Protein AF-A0A4R8T034-F1 (afdb_monomer_lite)

pLDDT: mean 70.4, std 20.96, range [35.62, 96.44]

Sequence (262 aa):
MGTTDTEFDDFSDIDVSDDDFTADLEGELDANLRAELVEDFSDGFDEDPVSDTDQRTERNEDRDRNDFWVETPKAPVACDDAARRWAPDVDEMTPEQILEFRTVELPELQRDCSSCHFRLRCAVNALDSRATTGVYAGVEMRPAVNPNARHRRPLLKMLAEYVANPKPEESVEYEALCARIDQMLARRTELQDGYAAALAAAMEEAAKAAIIRANKRERRRVRGPQRRGRKPSQPPEQTFERVAVHSDIFLSPIQLELALGA

Foldseek 3Di:
DDDDDDDDDDPPDDDDPPPDDDDDDPDDDPDPPPPPDDDDDDDDDDDDDDDPDDPPPPVCVVVVVVVPDPVPQPDDQPCVVPVCLFFDPCVPDDPVRVVCCVPPSLVVLLVSLVPGPCQLVQLLCCLLVVPAAGAGSSFGHHDDPALPDPRNLVSLLVNLLPVLDDDPPNDPVSVVSVVSNVVSCVVVVSNVVSNVVSNVVSNVVVVVVVVVVVVVVVVDVVVPDPPPPPDDDDDDDDDDDDDDDDDDDDDDPPVPVVVDDD

Organism: NCBI:txid404941

Radius of gyration: 30.91 Å; chains: 1; bounding box: 99×60×90 Å

Secondary structure (DSSP, 8-state):
-------------------SS--S---S--SSSSSS-------------------SSGGGHHHHTT-------SS--TTTS-HHHHS--GGGS-HHHHHHIIIIIHHHHHHHHHT-TTHHHHHHHHHHHT--SSEETTEE----S-TT-TTHHHHHHHHHHHHHS--SS--HHHHHHHHHHHHHHHH-GGGHHHHHHHHHHHHHHHHHHHHHHHHHHHHHHHT-----------------------------TTTTSSSS--

Structure (mmCIF, N/CA/C/O backbone):
data_AF-A0A4R8T034-F1
#
_entry.id   AF-A0A4R8T034-F1
#
loop_
_atom_site.group_PDB
_atom_site.id
_atom_site.type_symbol
_atom_site.label_atom_id
_atom_site.label_alt_id
_atom_site.label_comp_id
_atom_site.label_asym_id
_atom_site.label_entity_id
_atom_site.label_seq_id
_atom_site.pdbx_PDB_ins_code
_atom_site.Cartn_x
_atom_site.Cartn_y
_atom_site.Cartn_z
_atom_site.occupancy
_atom_site.B_iso_or_equiv
_atom_site.auth_seq_id
_atom_site.auth_comp_id
_atom_site.auth_asym_id
_atom_site.auth_atom_id
_atom_site.pdbx_PDB_model_num
ATOM 1 N N . MET A 1 1 ? 1.552 37.836 48.373 1.00 46.12 1 MET A N 1
ATOM 2 C CA . MET A 1 1 ? 0.955 36.661 47.708 1.00 46.12 1 MET A CA 1
ATOM 3 C C . MET A 1 1 ? 0.557 37.135 46.329 1.00 46.12 1 MET A C 1
ATOM 5 O O . MET A 1 1 ? -0.361 37.935 46.229 1.00 46.12 1 MET A O 1
ATOM 9 N N . GLY A 1 2 ? 1.405 36.836 45.346 1.00 43.53 2 GLY A N 1
ATOM 10 C CA . GLY A 1 2 ? 1.369 37.436 44.015 1.00 43.53 2 GLY A CA 1
ATOM 11 C C . GLY A 1 2 ? 0.371 36.732 43.108 1.00 43.53 2 GLY A C 1
ATOM 12 O O . GLY A 1 2 ? 0.356 35.507 43.037 1.00 43.53 2 GLY A O 1
ATOM 13 N N . THR A 1 3 ? -0.454 37.535 42.453 1.00 47.94 3 THR A N 1
ATOM 14 C CA . THR A 1 3 ? -1.294 37.186 41.313 1.00 47.94 3 THR A CA 1
ATOM 15 C C . THR A 1 3 ? -0.430 37.252 40.057 1.00 47.94 3 THR A C 1
ATOM 17 O O . THR A 1 3 ? 0.201 38.278 39.810 1.00 47.94 3 THR A O 1
ATOM 20 N N . THR A 1 4 ? -0.359 36.170 39.287 1.00 57.91 4 THR A N 1
ATOM 21 C CA . THR A 1 4 ? 0.230 36.187 37.944 1.00 57.91 4 THR A CA 1
ATOM 22 C C . THR A 1 4 ? -0.891 36.070 36.929 1.00 57.91 4 THR A C 1
ATOM 24 O O . THR A 1 4 ? -1.417 34.982 36.694 1.00 57.91 4 THR A O 1
ATOM 27 N N . ASP A 1 5 ? -1.241 37.226 36.375 1.00 47.06 5 ASP A N 1
ATOM 28 C CA . ASP A 1 5 ? -1.899 37.378 35.088 1.00 47.06 5 ASP A CA 1
ATOM 29 C C . ASP A 1 5 ? -1.047 36.695 34.013 1.00 47.06 5 ASP A C 1
ATOM 31 O O . ASP A 1 5 ? 0.169 36.876 33.960 1.00 47.06 5 ASP A O 1
ATOM 35 N N . THR A 1 6 ? -1.672 35.862 33.186 1.00 54.09 6 THR A N 1
ATOM 36 C CA . THR A 1 6 ? -1.057 35.366 31.951 1.00 54.09 6 THR A CA 1
ATOM 37 C C . THR A 1 6 ? -1.991 35.766 30.825 1.00 54.09 6 THR A C 1
ATOM 39 O O . THR A 1 6 ? -3.043 35.159 30.626 1.00 54.09 6 THR A O 1
ATOM 42 N N . GLU A 1 7 ? -1.635 36.871 30.181 1.00 51.03 7 GLU A N 1
ATOM 43 C CA . GLU A 1 7 ? -2.249 37.369 28.959 1.00 51.03 7 GLU A CA 1
ATOM 44 C C . GLU A 1 7 ? -2.040 36.323 27.855 1.00 51.03 7 GLU A C 1
ATOM 46 O O . GLU A 1 7 ? -0.937 35.813 27.651 1.00 51.03 7 GLU A O 1
ATOM 51 N N . PHE A 1 8 ? -3.140 35.932 27.217 1.00 43.69 8 PHE A N 1
ATOM 52 C CA . PHE A 1 8 ? -3.172 34.984 26.113 1.00 43.69 8 PHE A CA 1
ATOM 53 C C . PHE A 1 8 ? -3.188 35.822 24.836 1.00 43.69 8 PHE A C 1
ATOM 55 O O . PHE A 1 8 ? -4.218 36.408 24.505 1.00 43.69 8 PHE A O 1
ATOM 62 N N . ASP A 1 9 ? -2.029 35.946 24.189 1.00 54.16 9 ASP A N 1
ATOM 63 C CA . ASP A 1 9 ? -1.901 36.680 22.934 1.00 54.16 9 ASP A CA 1
ATOM 64 C C . ASP A 1 9 ? -2.636 35.966 21.794 1.00 54.16 9 ASP A C 1
ATOM 66 O O . ASP A 1 9 ? -2.556 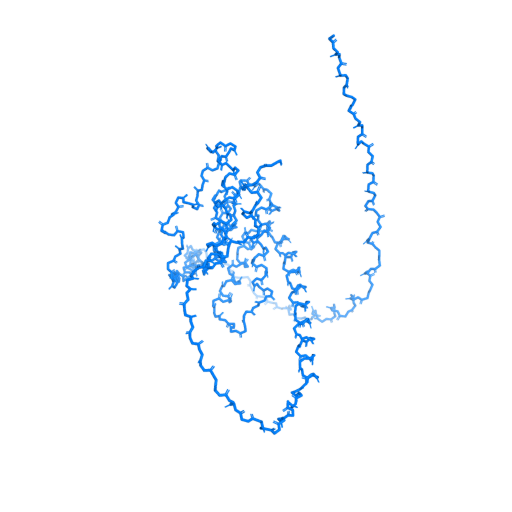34.750 21.593 1.00 54.16 9 ASP A O 1
ATOM 70 N N . ASP A 1 10 ? -3.366 36.806 21.077 1.00 47.47 10 ASP A N 1
ATOM 71 C CA . ASP A 1 10 ? -4.251 36.572 19.954 1.00 47.47 10 ASP A CA 1
ATOM 72 C C . ASP A 1 10 ? -3.451 36.127 18.714 1.00 47.47 10 ASP A C 1
ATOM 74 O O . ASP A 1 10 ? -2.567 36.840 18.241 1.00 47.47 10 ASP A O 1
ATOM 78 N N . PHE A 1 11 ? -3.739 34.935 18.187 1.00 46.47 11 PHE A N 1
ATOM 79 C CA . PHE A 1 11 ? -3.172 34.414 16.929 1.00 46.47 11 PHE A CA 1
ATOM 80 C C . PHE A 1 11 ? -4.250 34.297 15.835 1.00 46.47 11 PHE A C 1
ATOM 82 O O . PHE A 1 11 ? -4.220 33.387 15.004 1.00 46.47 11 PHE A O 1
ATOM 89 N N . SER A 1 12 ? -5.218 35.214 15.814 1.00 53.91 12 SER A N 1
ATOM 90 C CA . SER A 1 12 ? -5.993 35.496 14.605 1.00 53.91 12 SER A CA 1
ATOM 91 C C . SER A 1 12 ? -5.219 36.493 13.747 1.00 53.91 12 SER A C 1
ATOM 93 O O . SER A 1 12 ? -5.183 37.666 14.095 1.00 53.91 12 SER A O 1
ATOM 95 N N . ASP A 1 13 ? -4.535 35.999 12.711 1.00 52.75 13 ASP A N 1
ATOM 96 C CA . ASP A 1 13 ? -4.308 36.672 11.415 1.00 52.75 13 ASP A CA 1
ATOM 97 C C . ASP A 1 13 ? -3.163 35.978 10.658 1.00 52.75 13 ASP A C 1
ATOM 99 O O . ASP A 1 13 ? -2.019 36.431 10.618 1.00 52.75 13 ASP A O 1
ATOM 103 N N . ILE A 1 14 ? -3.476 34.841 10.034 1.00 46.22 14 ILE A N 1
ATOM 104 C CA . ILE A 1 14 ? -2.721 34.341 8.881 1.00 46.22 14 ILE A CA 1
ATOM 105 C C . ILE A 1 14 ? -3.739 34.144 7.760 1.00 46.22 14 ILE A C 1
ATOM 107 O O . ILE A 1 14 ? -4.370 33.098 7.625 1.00 46.22 14 ILE A O 1
ATOM 111 N N . ASP A 1 15 ? -3.924 35.222 7.007 1.00 48.28 15 ASP A N 1
ATOM 112 C CA . ASP A 1 15 ? -4.665 35.271 5.754 1.00 48.28 15 ASP A CA 1
ATOM 113 C C . ASP A 1 15 ? -3.720 34.752 4.654 1.00 48.28 15 ASP A C 1
ATOM 115 O O . ASP A 1 15 ? -2.823 35.462 4.192 1.00 48.28 15 ASP A O 1
ATOM 119 N N . VAL A 1 16 ? -3.835 33.466 4.306 1.00 50.06 16 VAL A N 1
ATOM 120 C CA . VAL A 1 16 ? -3.178 32.897 3.118 1.00 50.06 16 VAL A CA 1
ATOM 121 C C . VAL A 1 16 ? -4.231 32.864 2.026 1.00 50.06 16 VAL A C 1
ATOM 123 O O . VAL A 1 16 ? -5.056 31.958 1.955 1.00 50.06 16 VAL A O 1
ATOM 126 N N . SER A 1 17 ? -4.216 33.905 1.206 1.00 44.47 17 SER A N 1
ATOM 127 C CA . SER A 1 17 ? -4.947 33.979 -0.050 1.00 44.47 17 SER A CA 1
ATOM 128 C C . SER A 1 17 ? -4.428 32.896 -1.008 1.00 44.47 17 SER A C 1
ATOM 130 O O . SER A 1 17 ? -3.305 32.997 -1.502 1.00 44.47 17 SER A O 1
ATOM 132 N N . ASP A 1 18 ? -5.242 31.870 -1.257 1.00 46.69 18 ASP A N 1
ATOM 133 C CA . ASP A 1 18 ? -5.010 30.763 -2.202 1.00 46.69 18 ASP A CA 1
ATOM 134 C C . ASP A 1 18 ? -5.474 31.106 -3.642 1.00 46.69 18 ASP A C 1
ATOM 136 O O . ASP A 1 18 ? -6.026 30.271 -4.355 1.00 46.69 18 ASP A O 1
ATOM 140 N N . ASP A 1 19 ? -5.236 32.336 -4.100 1.00 49.72 19 ASP A N 1
ATOM 141 C CA . ASP A 1 19 ? -5.565 32.786 -5.459 1.00 49.72 19 ASP A CA 1
ATOM 142 C C . ASP A 1 19 ? -4.288 33.287 -6.151 1.00 49.72 19 ASP A C 1
ATOM 144 O O . ASP A 1 19 ? -3.948 34.451 -5.985 1.00 49.72 19 ASP A O 1
ATOM 148 N N . ASP A 1 20 ? -3.545 32.404 -6.845 1.00 49.41 20 ASP A N 1
ATOM 149 C CA . ASP A 1 20 ? -2.670 32.734 -8.007 1.00 49.41 20 ASP A CA 1
ATOM 150 C C . ASP A 1 20 ? -1.749 31.566 -8.458 1.00 49.41 20 ASP A C 1
ATOM 152 O O . ASP A 1 20 ? -0.534 31.719 -8.599 1.00 49.41 20 ASP A O 1
ATOM 156 N N . PHE A 1 21 ? -2.275 30.361 -8.731 1.00 44.09 21 PHE A N 1
ATOM 157 C CA . PHE A 1 21 ? -1.451 29.340 -9.423 1.00 44.09 21 PHE A CA 1
ATOM 158 C C . PHE A 1 21 ? -2.176 28.445 -10.438 1.00 44.09 21 PHE A C 1
ATOM 160 O O . PHE A 1 21 ? -1.739 27.330 -10.711 1.00 44.09 21 PHE A O 1
ATOM 167 N N . THR A 1 22 ? -3.266 28.920 -11.044 1.00 48.75 22 THR A N 1
ATOM 168 C CA . THR A 1 22 ? -3.894 28.223 -12.184 1.00 48.75 22 THR A CA 1
ATOM 169 C C . THR A 1 22 ? -4.282 29.198 -13.291 1.00 48.75 22 THR A C 1
ATOM 171 O O . THR A 1 22 ? -5.449 29.454 -13.558 1.00 48.75 22 THR A O 1
ATOM 174 N N . ALA A 1 23 ? -3.278 29.747 -13.965 1.00 49.91 23 ALA A N 1
ATOM 175 C CA . ALA A 1 23 ? -3.464 30.331 -15.284 1.00 49.91 23 ALA A CA 1
ATOM 176 C C . ALA A 1 23 ? -2.285 29.920 -16.173 1.00 49.91 23 ALA A C 1
ATOM 178 O O . ALA A 1 23 ? -1.139 29.936 -15.732 1.00 49.91 23 ALA A O 1
ATOM 179 N N . ASP A 1 24 ? -2.612 29.550 -17.410 1.00 46.22 24 ASP A N 1
ATOM 180 C CA . ASP A 1 24 ? -1.717 29.318 -18.552 1.00 46.22 24 ASP A CA 1
ATOM 181 C C . ASP A 1 24 ? -1.080 27.931 -18.728 1.00 46.22 24 ASP A C 1
ATOM 183 O O . ASP A 1 24 ? 0.135 27.802 -18.876 1.00 46.22 24 ASP A O 1
ATOM 187 N N . LEU A 1 25 ? -1.910 26.887 -18.858 1.00 47.28 25 LEU A N 1
ATOM 188 C CA . LEU A 1 25 ? -1.513 25.667 -19.588 1.00 47.28 25 LEU A CA 1
ATOM 189 C C . LEU A 1 25 ? -2.684 24.918 -20.257 1.00 47.28 25 LEU A C 1
ATOM 191 O O . LEU A 1 25 ? -2.630 23.706 -20.445 1.00 47.28 25 LEU A O 1
ATOM 195 N N . GLU A 1 26 ? -3.730 25.642 -20.668 1.00 47.75 26 GLU A N 1
ATOM 196 C CA . GLU A 1 26 ? -4.788 25.117 -21.542 1.00 47.75 26 GLU A CA 1
ATOM 197 C C . GLU A 1 26 ? -4.708 25.790 -22.914 1.00 47.75 26 GLU A C 1
ATOM 199 O O . GLU A 1 26 ? -5.334 26.810 -23.191 1.00 47.75 26 GLU A O 1
ATOM 204 N N . GLY A 1 27 ? -3.892 25.215 -23.789 1.00 47.44 27 GLY A N 1
ATOM 205 C CA . GLY A 1 27 ? -3.818 25.612 -25.185 1.00 47.44 27 GLY A CA 1
ATOM 206 C C . GLY A 1 27 ? -2.929 24.649 -25.954 1.00 47.44 27 GLY A C 1
ATOM 207 O O . GLY A 1 27 ? -1.762 24.507 -25.622 1.00 47.44 27 GLY A O 1
ATOM 208 N N . GLU A 1 28 ? -3.493 24.031 -26.995 1.00 46.38 28 GLU A N 1
ATOM 209 C CA . GLU A 1 28 ? -2.796 23.287 -28.062 1.00 46.38 28 GLU A CA 1
ATOM 210 C C . GLU A 1 28 ? -2.592 21.768 -27.908 1.00 46.38 28 GLU A C 1
ATOM 212 O O . GLU A 1 28 ? -1.515 21.260 -28.208 1.00 46.38 28 GLU A O 1
ATOM 217 N N . LEU A 1 29 ? -3.634 20.990 -27.576 1.00 45.50 29 LEU A N 1
ATOM 218 C CA . LEU A 1 29 ? -3.588 19.535 -27.840 1.00 45.50 29 LEU A CA 1
ATOM 219 C C . LEU A 1 29 ? -4.933 18.865 -28.177 1.00 45.50 29 LEU A C 1
ATOM 221 O O . LEU A 1 29 ? -5.080 17.665 -27.970 1.00 45.50 29 LEU A O 1
ATOM 225 N N . ASP A 1 30 ? -5.896 19.600 -28.752 1.00 50.97 30 ASP A N 1
ATOM 226 C CA . ASP A 1 30 ? -7.268 19.085 -28.941 1.00 50.97 30 ASP A CA 1
ATOM 227 C C . ASP A 1 30 ? -7.855 19.251 -30.361 1.00 50.97 30 ASP A C 1
ATOM 229 O O . ASP A 1 30 ? -9.002 19.652 -30.541 1.00 50.97 30 ASP A O 1
ATOM 233 N N . ALA A 1 31 ? -7.075 18.950 -31.410 1.00 47.38 31 ALA A N 1
ATOM 234 C CA . ALA A 1 31 ? -7.570 19.044 -32.797 1.00 47.38 31 ALA A CA 1
ATOM 235 C C . ALA A 1 31 ? -7.336 17.813 -33.695 1.00 47.38 31 ALA A C 1
ATOM 237 O O . ALA A 1 31 ? -7.938 17.740 -34.761 1.00 47.38 31 ALA A O 1
ATOM 238 N N . ASN A 1 32 ? -6.533 16.819 -33.289 1.00 47.66 32 ASN A N 1
ATOM 239 C CA . ASN A 1 32 ? -6.113 15.736 -34.200 1.00 47.66 32 ASN A CA 1
ATOM 240 C C . ASN A 1 32 ? -6.636 14.324 -33.872 1.00 47.66 32 ASN A C 1
ATOM 242 O O . ASN A 1 32 ? -6.285 13.388 -34.580 1.00 47.66 32 ASN A O 1
ATOM 246 N N . LEU A 1 33 ? -7.486 14.137 -32.855 1.00 45.50 33 LEU A N 1
ATOM 247 C CA . LEU A 1 33 ? -7.940 12.796 -32.425 1.00 45.50 33 LEU A CA 1
ATOM 248 C C . LEU A 1 33 ? -9.435 12.508 -32.645 1.00 45.50 33 LEU A C 1
ATOM 250 O O . LEU A 1 33 ? -9.933 11.479 -32.199 1.00 45.50 33 LEU A O 1
ATOM 254 N N . ARG A 1 34 ? -10.162 13.383 -33.352 1.00 45.50 34 ARG A N 1
ATOM 255 C CA . ARG A 1 34 ? -11.628 13.288 -33.502 1.00 45.50 34 ARG A CA 1
ATOM 256 C C . ARG A 1 34 ? -12.131 12.997 -34.922 1.00 45.50 34 ARG A C 1
ATOM 258 O O . ARG A 1 34 ? -13.321 13.156 -35.168 1.00 45.50 34 ARG A O 1
ATOM 265 N N . ALA A 1 35 ? -11.254 12.587 -35.842 1.00 45.72 35 ALA A N 1
ATOM 266 C CA . ALA A 1 35 ? -11.579 12.483 -37.271 1.00 45.72 35 ALA A CA 1
ATOM 267 C C . ALA A 1 35 ? -11.592 11.061 -37.872 1.00 45.72 35 ALA A C 1
ATOM 269 O O . ALA A 1 35 ? -11.868 10.934 -39.058 1.00 45.72 35 ALA A O 1
ATOM 270 N N . GLU A 1 36 ? -11.366 9.989 -37.109 1.00 48.22 36 GLU A N 1
ATOM 271 C CA . GLU A 1 36 ? -11.409 8.621 -37.657 1.00 48.22 36 GLU A CA 1
ATOM 272 C C . GLU A 1 36 ? -12.159 7.670 -36.722 1.00 48.22 36 GLU A C 1
ATOM 274 O O . GLU A 1 36 ? -11.525 6.996 -35.921 1.00 48.22 36 GLU A O 1
ATOM 279 N N . LEU A 1 37 ? -13.500 7.651 -36.776 1.00 45.75 37 LEU A N 1
ATOM 280 C CA . LEU A 1 37 ? -14.347 6.504 -36.372 1.00 45.75 37 LEU A CA 1
ATOM 281 C C . LEU A 1 37 ? -15.842 6.826 -36.529 1.00 45.75 37 LEU A C 1
ATOM 283 O O . LEU A 1 37 ? -16.614 6.762 -35.578 1.00 45.75 37 LEU A O 1
ATOM 287 N N . VAL A 1 38 ? -16.269 7.187 -37.737 1.00 49.75 38 VAL A N 1
ATOM 288 C CA . VAL A 1 38 ? -17.686 7.116 -38.115 1.00 49.75 38 VAL A CA 1
ATOM 289 C C . VAL A 1 38 ? -17.737 6.799 -39.599 1.00 49.75 38 VAL A C 1
ATOM 291 O O . VAL A 1 38 ? -17.691 7.746 -40.360 1.00 49.75 38 VAL A O 1
ATOM 294 N N . GLU A 1 39 ? -17.802 5.522 -39.992 1.00 45.22 39 GLU A N 1
ATOM 295 C CA . GLU A 1 39 ? -18.578 5.059 -41.159 1.00 45.22 39 GLU A CA 1
ATOM 296 C C . GLU A 1 39 ? -18.945 3.570 -40.982 1.00 45.22 39 GLU A C 1
ATOM 298 O O . GLU A 1 39 ? -18.101 2.739 -40.653 1.00 45.22 39 GLU A O 1
ATOM 303 N N . ASP A 1 40 ? -20.237 3.306 -41.190 1.00 40.94 40 ASP A N 1
ATOM 304 C CA . ASP A 1 40 ? -20.886 2.075 -41.647 1.00 40.94 40 ASP A CA 1
ATOM 305 C C . ASP A 1 40 ? -20.749 0.770 -40.852 1.00 40.94 40 ASP A C 1
ATOM 307 O O . ASP A 1 40 ? -19.779 0.037 -40.977 1.00 40.94 40 ASP A O 1
ATOM 311 N N . PHE A 1 41 ? -21.834 0.399 -40.156 1.00 39.75 41 PHE A N 1
ATOM 312 C CA . PHE A 1 41 ? -22.536 -0.870 -40.412 1.00 39.75 41 PHE A CA 1
ATOM 313 C C . PHE A 1 41 ? -23.931 -0.825 -39.764 1.00 39.75 41 PHE A C 1
ATOM 315 O O . PHE A 1 41 ? -24.131 -1.195 -38.608 1.00 39.75 41 PHE A O 1
ATOM 322 N N . SER A 1 42 ? -24.910 -0.337 -40.521 1.00 45.56 42 SER A N 1
ATOM 323 C CA . SER A 1 42 ? -26.332 -0.508 -40.229 1.00 45.56 42 SER A CA 1
ATOM 324 C C . SER A 1 42 ? -26.960 -1.276 -41.383 1.00 45.56 42 SER A C 1
ATOM 326 O O . SER A 1 42 ? -27.141 -0.699 -42.450 1.00 45.56 42 SER A O 1
ATOM 328 N N . ASP A 1 43 ? -27.289 -2.550 -41.169 1.00 38.59 43 ASP A N 1
ATOM 329 C CA . ASP A 1 43 ? -28.332 -3.223 -41.943 1.00 38.59 43 ASP A CA 1
ATOM 330 C C . ASP A 1 43 ? -28.837 -4.486 -41.222 1.00 38.59 43 ASP A C 1
ATOM 332 O O . ASP A 1 43 ? -28.091 -5.439 -41.019 1.00 38.59 43 ASP A O 1
ATOM 336 N N . GLY A 1 44 ? -30.121 -4.444 -40.849 1.00 39.09 44 GLY A N 1
ATOM 337 C CA . GLY A 1 44 ? -31.087 -5.525 -41.076 1.00 39.09 44 GLY A CA 1
ATOM 338 C C . GLY A 1 44 ? -31.157 -6.742 -40.138 1.00 39.09 44 GLY A C 1
ATOM 339 O O . GLY A 1 44 ? -30.278 -7.590 -40.179 1.00 39.09 44 GLY A O 1
ATOM 340 N N . PHE A 1 45 ? -32.349 -6.892 -39.525 1.00 36.97 45 PHE A N 1
ATOM 341 C CA . PHE A 1 45 ? -33.097 -8.158 -39.298 1.00 36.97 45 PHE A CA 1
ATOM 342 C C . PHE A 1 45 ? -32.526 -9.138 -38.239 1.00 36.97 45 PHE A C 1
ATOM 344 O O . PHE A 1 45 ? -31.326 -9.341 -38.157 1.00 36.97 45 PHE A O 1
ATOM 351 N N . ASP A 1 46 ? -33.271 -9.801 -37.349 1.00 40.31 46 ASP A N 1
ATOM 352 C CA . ASP A 1 46 ? -34.698 -10.107 -37.181 1.00 40.31 46 ASP A CA 1
ATOM 353 C C . ASP A 1 46 ? -35.001 -10.253 -35.675 1.00 40.31 46 ASP A C 1
ATOM 355 O O . ASP A 1 46 ? -34.160 -10.718 -34.901 1.00 40.31 46 ASP A O 1
ATOM 359 N N . GLU A 1 47 ? -36.217 -9.894 -35.263 1.00 51.19 47 GLU A N 1
ATOM 360 C CA . GLU A 1 47 ? -36.776 -10.256 -33.958 1.00 51.19 47 GLU A CA 1
ATOM 361 C C . GLU A 1 47 ? -37.287 -11.706 -34.000 1.00 51.19 47 GLU A C 1
ATOM 363 O O . GLU A 1 47 ? -38.296 -11.982 -34.647 1.00 51.19 47 GLU A O 1
ATOM 368 N N . ASP A 1 48 ? -36.644 -12.610 -33.255 1.00 44.91 48 ASP A N 1
ATOM 369 C CA . ASP A 1 48 ? -37.217 -13.913 -32.896 1.00 44.91 48 ASP A CA 1
ATOM 370 C C . ASP A 1 48 ? -37.645 -13.930 -31.414 1.00 44.91 48 ASP A C 1
ATOM 372 O O . ASP A 1 48 ? -36.969 -13.351 -30.554 1.00 44.91 48 ASP A O 1
ATOM 376 N N . PRO A 1 49 ? -38.785 -14.569 -31.081 1.00 53.41 49 PRO A N 1
ATOM 377 C CA . PRO A 1 49 ? -39.424 -14.433 -29.784 1.00 53.41 49 PRO A CA 1
ATOM 378 C C . PRO A 1 49 ? -38.783 -15.292 -28.687 1.00 53.41 49 PRO A C 1
ATOM 380 O O . PRO A 1 49 ? -38.267 -16.387 -28.896 1.00 53.41 49 PRO A O 1
ATOM 383 N N . VAL A 1 50 ? -38.922 -14.756 -27.479 1.00 51.31 50 VAL A N 1
ATOM 384 C CA . VAL A 1 50 ? -38.557 -15.275 -26.159 1.00 51.31 50 VAL A CA 1
ATOM 385 C C . VAL A 1 50 ? -38.774 -16.788 -25.999 1.00 51.31 50 VAL A C 1
ATOM 387 O O . VAL A 1 50 ? -39.894 -17.287 -26.105 1.00 51.31 50 VAL A O 1
ATOM 390 N N . SER A 1 51 ? -37.702 -17.489 -25.628 1.00 41.97 51 SER A N 1
ATOM 391 C CA . SER A 1 51 ? -37.733 -18.835 -25.053 1.00 41.97 51 SER A CA 1
ATOM 392 C C . SER A 1 51 ? -37.165 -18.762 -23.635 1.00 41.97 51 SER A C 1
ATOM 394 O O . SER A 1 51 ? -35.958 -18.870 -23.424 1.00 41.97 51 SER A O 1
ATOM 396 N N . ASP A 1 52 ? -38.057 -18.554 -22.665 1.00 50.50 52 ASP A N 1
ATOM 397 C CA . ASP A 1 52 ? -37.812 -18.756 -21.237 1.00 50.50 52 ASP A CA 1
ATOM 398 C C . ASP A 1 52 ? -37.493 -20.235 -20.983 1.00 50.50 52 ASP A C 1
ATOM 400 O O . ASP A 1 52 ? -38.392 -21.067 -20.850 1.00 50.50 52 ASP A O 1
ATOM 404 N N . THR A 1 53 ? -36.213 -20.597 -20.944 1.00 47.84 53 THR A N 1
ATOM 405 C CA . THR A 1 53 ? -35.727 -21.779 -20.215 1.00 47.84 53 THR A CA 1
ATOM 406 C C . THR A 1 53 ? -34.209 -21.693 -20.027 1.00 47.84 53 THR A C 1
ATOM 408 O O . THR A 1 53 ? -33.460 -21.480 -20.972 1.00 47.84 53 THR A O 1
ATOM 411 N N . ASP A 1 54 ? -33.776 -21.863 -18.776 1.00 46.47 54 ASP A N 1
ATOM 412 C CA . ASP A 1 54 ? -32.421 -22.273 -18.376 1.00 46.47 54 ASP A CA 1
ATOM 413 C C . ASP A 1 54 ? -31.232 -21.290 -18.462 1.00 46.47 54 ASP A C 1
ATOM 415 O O . ASP A 1 54 ? -30.114 -21.695 -18.750 1.00 46.47 54 ASP A O 1
ATOM 419 N N . GLN A 1 55 ? -31.390 -20.026 -18.038 1.00 43.84 55 GLN A N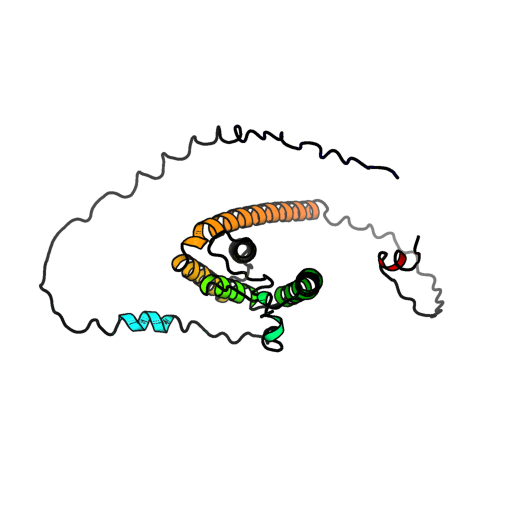 1
ATOM 420 C CA . GLN A 1 55 ? -30.237 -19.135 -17.743 1.00 43.84 55 GLN A CA 1
ATOM 421 C C . GLN A 1 55 ? -29.886 -19.008 -16.244 1.00 43.84 55 GLN A C 1
ATOM 423 O O . GLN A 1 55 ? -29.282 -18.027 -15.806 1.00 43.84 55 GLN A O 1
ATOM 428 N N . ARG A 1 56 ? -30.262 -19.985 -15.403 1.00 44.53 56 ARG A N 1
ATOM 429 C CA . ARG A 1 56 ? -29.996 -19.924 -13.947 1.00 44.53 56 ARG A CA 1
ATOM 430 C C . ARG A 1 56 ? -28.675 -20.576 -13.508 1.00 44.53 56 ARG A C 1
ATOM 432 O O . ARG A 1 56 ? -28.371 -20.554 -12.317 1.00 44.53 56 ARG A O 1
ATOM 439 N N . THR A 1 57 ? -27.869 -21.103 -14.425 1.00 46.88 57 THR A N 1
ATOM 440 C CA . THR A 1 57 ? -26.609 -21.797 -14.089 1.00 46.88 57 THR A CA 1
ATOM 441 C C . THR A 1 57 ? -25.330 -21.061 -14.488 1.00 46.88 57 THR A C 1
ATOM 443 O O . THR A 1 57 ? -24.314 -21.280 -13.840 1.00 46.88 57 THR A O 1
ATOM 446 N N . GLU A 1 58 ? -25.356 -20.112 -15.426 1.00 42.03 58 GLU A N 1
ATOM 447 C CA . GLU A 1 58 ? -24.115 -19.452 -15.891 1.00 42.03 58 GLU A CA 1
ATOM 448 C C . GLU A 1 58 ? -23.638 -18.311 -14.974 1.00 42.03 58 GLU A C 1
ATOM 450 O O . GLU A 1 58 ? -22.462 -17.966 -14.950 1.00 42.03 58 GLU A O 1
ATOM 455 N N . ARG A 1 59 ? -24.509 -17.767 -14.111 1.00 42.38 59 ARG A N 1
ATOM 456 C CA . ARG A 1 59 ? -24.131 -16.676 -13.187 1.00 42.38 59 ARG A CA 1
ATOM 457 C C . ARG A 1 59 ? -23.269 -17.118 -11.995 1.00 42.38 59 ARG A C 1
ATOM 459 O O . ARG A 1 59 ? -22.848 -16.271 -11.208 1.00 42.38 59 ARG A O 1
ATOM 466 N N . ASN A 1 60 ? -23.044 -18.422 -11.832 1.00 40.56 60 ASN A N 1
ATOM 467 C CA . ASN A 1 60 ? -22.187 -18.964 -10.775 1.00 40.56 60 ASN A CA 1
ATOM 468 C C . ASN A 1 60 ? -20.789 -19.358 -11.274 1.00 40.56 60 ASN A C 1
ATOM 470 O O . ASN A 1 60 ? -19.877 -19.415 -10.457 1.00 40.56 60 ASN A O 1
ATOM 474 N N . GLU A 1 61 ? -20.575 -19.538 -12.580 1.00 40.56 61 GLU A N 1
ATOM 475 C CA . GLU A 1 61 ? -19.261 -19.947 -13.105 1.00 40.56 61 GLU A CA 1
ATOM 476 C C . GLU A 1 61 ? -18.235 -18.799 -13.096 1.00 40.56 61 GLU A C 1
ATOM 478 O O . GLU A 1 61 ? -17.044 -19.025 -12.878 1.00 40.56 61 GLU A O 1
ATOM 483 N N . ASP A 1 62 ? -18.686 -17.544 -13.187 1.00 42.44 62 ASP A N 1
ATOM 484 C CA . ASP A 1 62 ? -17.817 -16.373 -12.981 1.00 42.44 62 ASP A CA 1
ATOM 485 C C . ASP A 1 62 ? -17.404 -16.182 -11.516 1.00 42.44 62 ASP A C 1
ATOM 487 O O . ASP A 1 62 ? -16.412 -15.510 -11.218 1.00 42.44 62 ASP A O 1
ATOM 491 N N . ARG A 1 63 ? -18.151 -16.772 -10.576 1.00 43.62 63 ARG A N 1
ATOM 492 C CA . ARG A 1 63 ? -17.841 -16.678 -9.148 1.00 43.62 63 ARG A CA 1
ATOM 493 C C . ARG A 1 63 ? -16.745 -17.667 -8.745 1.00 43.62 63 ARG A C 1
ATOM 495 O O . ARG A 1 63 ? -15.921 -17.315 -7.904 1.00 43.62 63 ARG A O 1
ATOM 502 N N . ASP A 1 64 ? -16.682 -18.812 -9.424 1.00 43.66 64 ASP A N 1
ATOM 503 C CA . ASP A 1 64 ? -15.688 -19.871 -9.198 1.00 43.66 64 ASP A CA 1
ATOM 504 C C . ASP A 1 64 ? -14.400 -19.677 -10.025 1.00 43.66 64 ASP A C 1
ATOM 506 O O . ASP A 1 64 ? -13.346 -20.206 -9.679 1.00 43.66 64 ASP A O 1
ATOM 510 N N . ARG A 1 65 ? -14.401 -18.820 -11.058 1.00 42.41 65 ARG A N 1
ATOM 511 C CA . ARG A 1 65 ? -13.163 -18.404 -11.757 1.00 42.41 65 ARG A CA 1
ATOM 512 C C . ARG A 1 65 ? -12.218 -17.541 -10.907 1.00 42.41 65 ARG A C 1
ATOM 514 O O . ARG A 1 65 ? -11.063 -17.345 -11.283 1.00 42.41 65 ARG A O 1
ATOM 521 N N . ASN A 1 66 ? -12.698 -17.059 -9.761 1.00 45.97 66 ASN A N 1
ATOM 522 C CA . ASN A 1 66 ? -11.918 -16.337 -8.758 1.00 45.97 66 ASN A CA 1
ATOM 523 C C . ASN A 1 66 ? -11.347 -17.240 -7.649 1.00 45.97 66 ASN A C 1
ATOM 525 O O . ASN A 1 66 ? -10.747 -16.704 -6.712 1.00 45.97 66 ASN A O 1
ATOM 529 N N . ASP A 1 67 ? -11.383 -18.574 -7.800 1.00 41.09 67 ASP A N 1
ATOM 530 C CA . ASP A 1 67 ? -10.444 -19.511 -7.143 1.00 41.09 67 ASP A CA 1
ATOM 531 C C . ASP A 1 67 ? -9.020 -19.349 -7.721 1.00 41.09 67 ASP A C 1
ATOM 533 O O . ASP A 1 67 ? -8.301 -20.282 -8.087 1.00 41.09 67 ASP A O 1
ATOM 537 N N . PHE A 1 68 ? -8.619 -18.090 -7.849 1.00 46.25 68 PHE A N 1
ATOM 538 C CA . PHE A 1 68 ? -7.396 -17.618 -8.441 1.00 46.25 68 PHE A CA 1
ATOM 539 C C . PHE A 1 68 ? -6.275 -17.900 -7.457 1.00 46.25 68 PHE A C 1
ATOM 541 O O . PHE A 1 68 ? -6.011 -17.100 -6.560 1.00 46.25 68 PHE A O 1
ATOM 548 N N . TRP A 1 69 ? -5.681 -19.082 -7.620 1.00 44.69 69 TRP A N 1
ATOM 549 C CA . TRP A 1 69 ? -4.425 -19.513 -7.031 1.00 44.69 69 TRP A CA 1
ATOM 550 C C . TRP A 1 69 ? -4.255 -19.015 -5.597 1.00 44.69 69 TRP A C 1
ATOM 552 O O . TRP A 1 69 ? -3.646 -17.973 -5.334 1.00 44.69 69 TRP A O 1
ATOM 562 N N . VAL A 1 70 ? -4.712 -19.826 -4.641 1.00 45.66 70 VAL A N 1
ATOM 563 C CA . VAL A 1 70 ? -4.078 -19.860 -3.321 1.00 45.66 70 VAL A CA 1
ATOM 564 C C . VAL A 1 70 ? -2.645 -20.354 -3.547 1.00 45.66 70 VAL A C 1
ATOM 566 O O . VAL A 1 70 ? -2.300 -21.492 -3.249 1.00 45.66 70 VAL A O 1
ATOM 569 N N . GLU A 1 71 ? -1.805 -19.519 -4.161 1.00 49.84 71 GLU A N 1
ATOM 570 C CA . GLU A 1 71 ? -0.365 -19.647 -4.111 1.00 49.84 71 GLU A CA 1
ATOM 571 C C . GLU A 1 71 ? -0.044 -19.577 -2.636 1.00 49.84 71 GLU A C 1
ATOM 573 O O . GLU A 1 71 ? -0.028 -18.503 -2.023 1.00 49.84 71 GLU A O 1
ATOM 578 N N . THR A 1 72 ? 0.112 -20.763 -2.058 1.00 51.50 72 THR A N 1
ATOM 579 C CA . THR A 1 72 ? 0.587 -20.909 -0.702 1.00 51.50 72 THR A CA 1
ATOM 580 C C . THR A 1 72 ? 1.863 -20.079 -0.633 1.00 51.50 72 THR A C 1
ATOM 582 O O . THR A 1 72 ? 2.733 -20.245 -1.499 1.00 51.50 72 THR A O 1
ATOM 585 N N . PRO A 1 73 ? 1.940 -19.116 0.295 1.00 56.84 73 PRO A N 1
ATOM 586 C CA . PRO A 1 73 ? 3.071 -18.213 0.365 1.00 56.84 73 PRO A CA 1
ATOM 587 C C . PRO A 1 73 ? 4.371 -19.033 0.356 1.00 56.84 73 PRO A C 1
ATOM 589 O O . PRO A 1 73 ? 4.507 -20.000 1.103 1.00 56.84 73 PRO A O 1
ATOM 592 N N . LYS A 1 74 ? 5.312 -18.699 -0.547 1.00 59.34 74 LYS A N 1
ATOM 593 C CA . LYS A 1 74 ? 6.551 -19.484 -0.775 1.00 59.34 74 LYS A CA 1
ATOM 594 C C . LYS A 1 74 ? 7.419 -19.613 0.493 1.00 59.34 74 LYS A C 1
ATOM 596 O O . LYS A 1 74 ? 8.327 -20.437 0.533 1.00 59.34 74 LYS A O 1
ATOM 601 N N . ALA A 1 75 ? 7.147 -18.793 1.506 1.00 61.25 75 ALA A N 1
ATOM 602 C CA . ALA A 1 75 ? 7.730 -18.815 2.841 1.00 61.25 75 ALA A CA 1
ATOM 603 C C . ALA A 1 75 ? 6.632 -18.494 3.877 1.00 61.25 75 ALA A C 1
ATOM 605 O O . ALA A 1 75 ? 5.662 -17.833 3.513 1.00 61.25 75 ALA A O 1
ATOM 606 N N . PRO A 1 76 ? 6.763 -18.905 5.150 1.00 63.41 76 PRO A N 1
ATOM 607 C CA . PRO A 1 76 ? 5.812 -18.519 6.195 1.00 63.41 76 PRO A CA 1
ATOM 608 C C . PRO A 1 76 ? 5.701 -16.992 6.304 1.00 63.41 76 PRO A C 1
ATOM 610 O O . PRO A 1 76 ? 6.691 -16.267 6.148 1.00 63.41 76 PRO A O 1
ATOM 613 N N . VAL A 1 77 ? 4.486 -16.492 6.532 1.00 70.38 77 VAL A N 1
ATOM 614 C CA . VAL A 1 77 ? 4.247 -15.062 6.731 1.00 70.38 77 VAL A CA 1
ATOM 615 C C . VAL A 1 77 ? 4.474 -14.761 8.209 1.00 70.38 77 VAL A C 1
ATOM 617 O O . VAL A 1 77 ? 3.923 -15.439 9.065 1.00 70.38 77 VAL A O 1
ATOM 620 N N . ALA A 1 78 ? 5.252 -13.725 8.535 1.00 69.25 78 ALA A N 1
ATOM 621 C CA . ALA A 1 78 ? 5.576 -13.381 9.928 1.00 69.25 78 ALA A CA 1
ATOM 622 C C . ALA A 1 78 ? 4.338 -13.124 10.819 1.00 69.25 78 ALA A C 1
ATOM 624 O O . ALA A 1 78 ? 4.440 -13.119 12.045 1.00 69.25 78 ALA A O 1
ATOM 625 N N . CYS A 1 79 ? 3.167 -12.893 10.217 1.00 74.94 79 CYS A N 1
ATOM 626 C CA . CYS A 1 79 ? 1.907 -12.757 10.938 1.00 74.94 79 CYS A CA 1
ATOM 627 C C . CYS A 1 79 ? 1.243 -14.076 11.336 1.00 74.94 79 CYS A C 1
ATOM 629 O O . CYS A 1 79 ? 0.440 -14.061 12.268 1.00 74.94 79 CYS A O 1
ATOM 631 N N . ASP A 1 80 ? 1.597 -15.195 10.704 1.00 71.94 80 ASP A N 1
ATOM 632 C CA . ASP A 1 80 ? 0.998 -16.502 10.991 1.00 71.94 80 ASP A CA 1
ATOM 633 C C . ASP A 1 80 ? 1.441 -17.029 12.366 1.00 71.94 80 ASP A C 1
ATOM 635 O O . ASP A 1 80 ? 0.645 -17.620 13.093 1.00 71.94 80 ASP A O 1
ATOM 639 N N . ASP A 1 81 ? 2.678 -16.729 12.773 1.00 70.69 81 ASP A N 1
ATOM 640 C CA . ASP A 1 81 ? 3.253 -17.192 14.043 1.00 70.69 81 ASP A CA 1
ATOM 641 C C . ASP A 1 81 ? 2.761 -16.391 15.267 1.00 70.69 81 ASP A C 1
ATOM 643 O O . ASP A 1 81 ? 2.853 -16.856 16.405 1.00 70.69 81 ASP A O 1
ATOM 647 N N . ALA A 1 82 ? 2.237 -15.175 15.063 1.00 76.00 82 ALA A N 1
ATOM 648 C CA . ALA A 1 82 ? 1.890 -14.248 16.144 1.00 76.00 82 ALA A CA 1
ATOM 649 C C . ALA A 1 82 ? 0.683 -13.354 15.809 1.00 76.00 82 ALA A C 1
ATOM 651 O O . ALA A 1 82 ? 0.747 -12.135 15.968 1.00 76.00 82 ALA A O 1
ATOM 652 N N . ALA A 1 83 ? -0.438 -13.944 15.378 1.00 76.06 83 ALA A N 1
ATOM 653 C CA . ALA A 1 83 ? -1.621 -13.216 14.891 1.00 76.06 83 ALA A CA 1
ATOM 654 C C . ALA A 1 83 ? -2.119 -12.089 15.823 1.00 76.06 83 ALA A C 1
ATOM 656 O O . ALA A 1 83 ? -2.491 -11.017 15.351 1.00 76.06 83 ALA A O 1
ATOM 657 N N . ARG A 1 84 ? -2.061 -12.284 17.151 1.00 78.69 84 ARG A N 1
ATOM 658 C CA . ARG A 1 84 ? -2.477 -11.265 18.137 1.00 78.69 84 ARG A CA 1
ATOM 659 C C . ARG A 1 84 ? -1.649 -9.979 18.067 1.00 78.69 84 ARG A C 1
ATOM 661 O O . ARG A 1 84 ? -2.188 -8.907 18.292 1.00 78.69 84 ARG A O 1
ATOM 668 N N . ARG A 1 85 ? -0.366 -10.069 17.698 1.00 83.00 85 ARG A N 1
ATOM 669 C CA . ARG A 1 85 ? 0.525 -8.904 17.550 1.00 83.00 85 ARG A CA 1
ATOM 670 C C . ARG A 1 85 ? 0.081 -7.982 16.404 1.00 83.00 85 ARG A C 1
ATOM 672 O O . ARG A 1 85 ? 0.367 -6.793 16.419 1.00 83.00 85 ARG A O 1
ATOM 679 N N . TRP A 1 86 ? -0.617 -8.530 15.409 1.00 85.75 86 TRP A N 1
ATOM 680 C CA . TRP A 1 86 ? -1.058 -7.814 14.206 1.00 85.75 86 TRP A CA 1
ATOM 681 C C . TRP A 1 86 ? -2.489 -7.279 14.308 1.00 85.75 86 TRP A C 1
ATOM 683 O O . TRP A 1 86 ? -2.921 -6.522 13.440 1.00 85.75 86 TRP A O 1
ATOM 693 N N . ALA A 1 87 ? -3.213 -7.634 15.369 1.00 85.62 87 ALA A N 1
ATOM 694 C CA . ALA A 1 87 ? -4.548 -7.139 15.678 1.00 85.62 87 ALA A CA 1
ATOM 695 C C . ALA A 1 87 ? -4.568 -6.530 17.093 1.00 85.62 87 ALA A C 1
ATOM 697 O O . ALA A 1 87 ? -5.192 -7.098 17.984 1.00 85.62 87 ALA A O 1
ATOM 698 N N . PRO A 1 88 ? -3.846 -5.417 17.324 1.00 81.50 88 PRO A N 1
ATOM 699 C CA . PRO A 1 88 ? -3.893 -4.727 18.605 1.00 81.50 88 PRO A CA 1
ATOM 700 C C . PRO A 1 88 ? -5.301 -4.174 18.853 1.00 81.50 88 PRO A C 1
ATOM 702 O O . PRO A 1 88 ? -5.857 -3.472 18.002 1.00 81.50 88 PRO A O 1
ATOM 705 N N . ASP A 1 89 ? -5.849 -4.448 20.034 1.00 79.94 89 ASP A N 1
ATOM 706 C CA . ASP A 1 89 ? -7.125 -3.897 20.499 1.00 79.94 89 ASP A CA 1
ATOM 707 C C . ASP A 1 89 ? -6.915 -2.463 21.011 1.00 79.94 89 ASP A C 1
ATOM 709 O O . ASP A 1 89 ? -6.963 -2.177 22.205 1.00 79.94 89 ASP A O 1
ATOM 713 N N . VAL A 1 90 ? -6.620 -1.546 20.082 1.00 76.94 90 VAL A N 1
ATOM 714 C CA . VAL A 1 90 ? -6.259 -0.146 20.383 1.00 76.94 90 VAL A CA 1
ATOM 715 C C . VAL A 1 90 ? -7.363 0.585 21.160 1.00 76.94 90 VAL A C 1
ATOM 717 O O . VAL A 1 90 ? -7.064 1.496 21.927 1.00 76.94 90 VAL A O 1
ATOM 720 N N . ASP A 1 91 ? -8.623 0.173 21.003 1.00 75.62 91 ASP A N 1
ATOM 721 C CA . ASP A 1 91 ? -9.770 0.771 21.697 1.00 75.62 91 ASP A CA 1
ATOM 722 C C . ASP A 1 91 ? -9.789 0.463 23.208 1.00 75.62 91 ASP A C 1
ATOM 724 O O . ASP A 1 91 ? -10.392 1.210 23.978 1.00 75.62 91 ASP A O 1
ATOM 728 N N . GLU A 1 92 ? -9.113 -0.604 23.647 1.00 82.94 92 GLU A N 1
ATOM 729 C CA . GLU A 1 92 ? -9.012 -0.998 25.061 1.00 82.94 92 GLU A CA 1
ATOM 730 C C . GLU A 1 92 ? -7.716 -0.502 25.726 1.00 82.94 92 GLU A C 1
ATOM 732 O O . GLU A 1 92 ? -7.542 -0.636 26.940 1.00 82.94 92 GLU A O 1
ATOM 737 N N . MET A 1 93 ? -6.803 0.085 24.945 1.00 87.38 93 MET A N 1
ATOM 738 C CA . MET A 1 93 ? -5.504 0.547 25.425 1.00 87.38 93 MET A CA 1
ATOM 739 C C . MET A 1 93 ? -5.602 1.875 26.183 1.00 87.38 93 MET A C 1
ATOM 741 O O . MET A 1 93 ? -6.328 2.796 25.800 1.00 87.38 93 MET A O 1
ATOM 745 N N . THR A 1 94 ? -4.794 2.020 27.234 1.00 91.44 94 THR A N 1
ATOM 746 C CA . THR A 1 94 ? -4.597 3.320 27.888 1.00 91.44 94 THR A CA 1
ATOM 747 C C . THR A 1 94 ? -3.813 4.277 26.977 1.00 91.44 94 THR A C 1
ATOM 749 O O . THR A 1 94 ? -3.106 3.831 26.067 1.00 91.44 94 THR A O 1
ATOM 752 N N . PRO A 1 95 ? -3.873 5.605 27.199 1.00 92.12 95 PRO A N 1
ATOM 753 C CA . PRO A 1 95 ? -3.094 6.565 26.415 1.00 92.12 95 PRO A CA 1
ATOM 754 C C . PRO A 1 95 ? -1.587 6.262 26.376 1.00 92.12 95 PRO A C 1
ATOM 756 O O . PRO A 1 95 ? -0.950 6.452 25.339 1.00 92.12 95 PRO A O 1
ATOM 759 N N . GLU A 1 96 ? -1.023 5.757 27.475 1.00 91.62 96 GLU A N 1
ATOM 760 C CA . GLU A 1 96 ? 0.385 5.362 27.574 1.00 91.62 96 GLU A CA 1
ATOM 761 C C . GLU A 1 96 ? 0.688 4.146 26.693 1.00 91.62 96 GLU A C 1
ATOM 763 O O . GLU A 1 96 ? 1.677 4.150 25.964 1.00 91.62 96 GLU A O 1
ATOM 768 N N . GLN A 1 97 ? -0.199 3.148 26.690 1.00 90.44 97 GLN A N 1
ATOM 769 C CA . GLN A 1 97 ? -0.079 1.961 25.839 1.00 90.44 97 GLN A CA 1
ATOM 770 C C . GLN A 1 97 ? -0.219 2.310 24.354 1.00 90.44 97 GLN A C 1
ATOM 772 O O . GLN A 1 97 ? 0.524 1.796 23.525 1.00 90.44 97 GLN A O 1
ATOM 777 N N . ILE A 1 98 ? -1.112 3.242 24.003 1.00 89.44 98 ILE A N 1
ATOM 778 C CA . ILE A 1 98 ? -1.231 3.749 22.628 1.00 89.44 98 ILE A CA 1
ATOM 779 C C . ILE A 1 98 ? 0.073 4.430 22.194 1.00 89.44 98 ILE A C 1
ATOM 781 O O . ILE A 1 98 ? 0.491 4.305 21.038 1.00 89.44 98 ILE A O 1
ATOM 785 N N . LEU A 1 99 ? 0.711 5.179 23.097 1.00 90.19 99 LEU A N 1
ATOM 786 C CA . LEU A 1 99 ? 1.978 5.845 22.818 1.00 90.19 99 LEU A CA 1
ATOM 787 C C . LEU A 1 99 ? 3.111 4.829 22.641 1.00 90.19 99 LEU A C 1
ATOM 789 O O . LEU A 1 99 ? 3.851 4.933 21.664 1.00 90.19 99 LEU A O 1
ATOM 793 N N . GLU A 1 100 ? 3.209 3.830 23.515 1.00 91.44 100 GLU A N 1
ATOM 794 C CA . GLU A 1 100 ? 4.163 2.721 23.395 1.00 91.44 100 GLU A CA 1
ATOM 795 C C . GLU A 1 100 ? 3.963 1.951 22.083 1.00 91.44 100 GLU A C 1
ATOM 797 O O . GLU A 1 100 ? 4.900 1.822 21.293 1.00 91.44 100 GLU A O 1
ATOM 802 N N . PHE A 1 101 ? 2.724 1.567 21.768 1.00 90.88 101 PHE A N 1
ATOM 803 C CA . PHE A 1 101 ? 2.383 0.906 20.512 1.00 90.88 101 PHE A CA 1
ATOM 804 C C . PHE A 1 101 ? 2.835 1.727 19.298 1.00 90.88 101 PHE A C 1
ATOM 806 O O . PHE A 1 101 ? 3.495 1.214 18.398 1.00 90.88 101 PHE A O 1
ATOM 813 N N . ARG A 1 102 ? 2.530 3.029 19.258 1.00 89.69 102 ARG A N 1
ATOM 814 C CA . ARG A 1 102 ? 2.881 3.881 18.108 1.00 89.69 102 ARG A CA 1
ATOM 815 C C 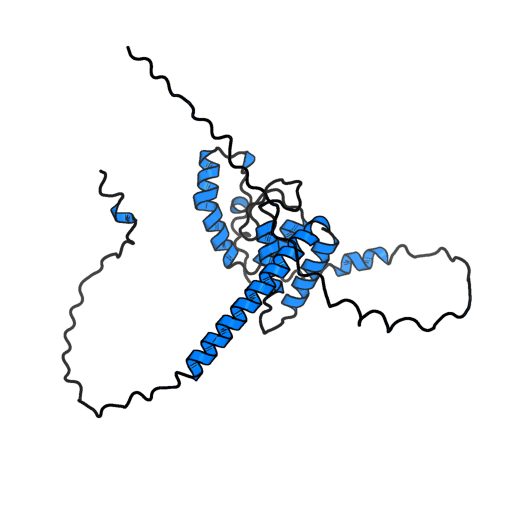. ARG A 1 102 ? 4.376 4.151 17.975 1.00 89.69 102 ARG A C 1
ATOM 817 O O . ARG A 1 102 ? 4.836 4.385 16.859 1.00 89.69 102 ARG A O 1
ATOM 824 N N . THR A 1 103 ? 5.110 4.186 19.082 1.00 91.56 103 THR A N 1
ATOM 825 C CA . THR A 1 103 ? 6.528 4.580 19.096 1.00 91.56 103 THR A CA 1
ATOM 826 C C . THR A 1 103 ? 7.487 3.397 19.045 1.00 91.56 103 THR A C 1
ATOM 828 O O . THR A 1 103 ? 8.597 3.558 18.538 1.00 91.56 103 THR A O 1
ATOM 831 N N . VAL A 1 104 ? 7.063 2.222 19.508 1.00 91.38 104 VAL A N 1
ATOM 832 C CA . VAL A 1 104 ? 7.901 1.023 19.610 1.00 91.38 104 VAL A CA 1
ATOM 833 C C . VAL A 1 104 ? 7.348 -0.092 18.729 1.00 91.38 104 VAL A C 1
ATOM 835 O O . VAL A 1 104 ? 7.984 -0.470 17.745 1.00 91.38 104 VAL A O 1
ATOM 838 N N . GLU A 1 105 ? 6.139 -0.574 19.018 1.00 91.19 105 GLU A N 1
ATOM 839 C CA . GLU A 1 105 ? 5.619 -1.791 18.383 1.00 91.19 105 GLU A CA 1
ATOM 840 C C . GLU A 1 105 ? 5.283 -1.601 16.898 1.00 91.19 105 GLU A C 1
ATOM 842 O O . GLU A 1 105 ? 5.652 -2.421 16.059 1.00 91.19 105 GLU A O 1
ATOM 847 N N . LEU A 1 106 ? 4.614 -0.507 16.530 1.00 91.00 106 LEU A N 1
ATOM 848 C CA . LEU A 1 106 ? 4.212 -0.235 15.152 1.00 91.00 106 LEU A CA 1
ATOM 849 C C . LEU A 1 106 ? 5.425 -0.083 14.210 1.00 91.00 106 LEU A C 1
ATOM 851 O O . LEU A 1 106 ? 5.396 -0.683 13.132 1.00 91.00 106 LEU A O 1
ATOM 855 N N . PRO A 1 107 ? 6.503 0.645 14.566 1.00 92.62 107 PRO A N 1
ATOM 856 C CA . PRO A 1 107 ? 7.745 0.646 13.790 1.00 92.62 107 PRO A CA 1
ATOM 857 C C . PRO A 1 107 ? 8.394 -0.736 13.630 1.00 92.62 107 PRO A C 1
ATOM 859 O O . PRO A 1 107 ? 8.926 -1.044 12.559 1.00 92.62 107 PRO A O 1
ATOM 862 N N . GLU A 1 108 ? 8.347 -1.588 14.657 1.00 90.75 108 GLU A N 1
ATOM 863 C CA . GLU A 1 108 ? 8.834 -2.968 14.548 1.00 90.75 108 GLU A CA 1
ATOM 864 C C . GLU A 1 108 ? 7.982 -3.784 13.575 1.00 90.75 108 GLU A C 1
ATOM 866 O O . GLU A 1 108 ? 8.518 -4.395 12.651 1.00 90.75 108 GLU A O 1
ATOM 871 N N . LEU A 1 109 ? 6.656 -3.714 13.703 1.00 90.69 109 LEU A N 1
ATOM 872 C CA . LEU A 1 109 ? 5.719 -4.361 12.786 1.00 90.69 109 LEU A CA 1
ATOM 873 C C . LEU A 1 109 ? 5.885 -3.859 11.347 1.00 90.69 109 LEU A C 1
ATOM 875 O O . LEU A 1 109 ? 5.801 -4.637 10.397 1.00 90.69 109 LEU A O 1
ATOM 879 N N . GLN A 1 110 ? 6.165 -2.568 11.160 1.00 91.44 110 GLN A N 1
ATOM 880 C CA . GLN A 1 110 ? 6.494 -1.983 9.859 1.00 91.44 110 GLN A CA 1
ATOM 881 C C . GLN A 1 110 ? 7.763 -2.580 9.262 1.00 91.44 110 GLN A C 1
ATOM 883 O O . GLN A 1 110 ? 7.787 -2.902 8.069 1.00 91.44 110 GLN A O 1
ATOM 888 N N . ARG A 1 111 ? 8.809 -2.737 10.078 1.00 89.56 111 ARG A N 1
ATOM 889 C CA . ARG A 1 111 ? 10.062 -3.366 9.659 1.00 89.56 111 ARG A CA 1
ATOM 890 C C . ARG A 1 111 ? 9.828 -4.826 9.279 1.00 89.56 111 ARG A C 1
ATOM 892 O O . ARG A 1 111 ? 10.250 -5.216 8.191 1.00 89.56 111 ARG A O 1
ATOM 899 N N . ASP A 1 112 ? 9.096 -5.578 10.092 1.00 87.69 112 ASP A N 1
ATOM 900 C CA . ASP A 1 112 ? 8.756 -6.980 9.830 1.00 87.69 112 ASP A CA 1
ATOM 901 C C . ASP A 1 112 ? 7.917 -7.122 8.547 1.00 87.69 112 ASP A C 1
ATOM 903 O O . ASP A 1 112 ? 8.164 -7.990 7.710 1.00 87.69 112 ASP A O 1
ATOM 907 N N . CYS A 1 113 ? 6.971 -6.206 8.313 1.00 89.25 113 CYS A N 1
ATOM 908 C CA . CYS A 1 113 ? 6.190 -6.172 7.077 1.00 89.25 113 CYS A CA 1
ATOM 909 C C . CYS A 1 113 ? 7.015 -5.782 5.846 1.00 89.25 113 CYS A C 1
ATOM 911 O O . CYS A 1 113 ? 6.660 -6.174 4.736 1.00 89.25 113 CYS A O 1
ATOM 913 N N . SER A 1 114 ? 8.089 -5.003 5.996 1.00 86.00 114 SER A N 1
ATOM 914 C CA . SER A 1 114 ? 8.854 -4.485 4.854 1.00 86.00 114 SER A CA 1
ATOM 915 C C . SER A 1 114 ? 9.553 -5.575 4.036 1.00 86.00 114 SER A C 1
ATOM 917 O O . SER A 1 114 ? 9.690 -5.426 2.822 1.00 86.00 114 SER A O 1
ATOM 919 N N . SER A 1 115 ? 9.938 -6.678 4.683 1.00 83.00 115 SER A N 1
ATOM 920 C CA . SER A 1 115 ? 10.545 -7.861 4.065 1.00 83.00 115 SER A CA 1
ATOM 921 C C . SER A 1 115 ? 9.525 -8.951 3.714 1.00 83.00 115 SER A C 1
ATOM 923 O O . SER A 1 115 ? 9.884 -9.960 3.104 1.00 83.00 115 SER A O 1
ATOM 925 N N . CYS A 1 116 ? 8.251 -8.759 4.065 1.00 85.38 116 CYS A N 1
ATOM 926 C CA . CYS A 1 116 ? 7.199 -9.734 3.825 1.00 85.38 116 CYS A CA 1
ATOM 927 C C . CYS A 1 116 ? 6.849 -9.821 2.332 1.00 85.38 116 CYS A C 1
ATOM 929 O O . CYS A 1 116 ? 6.428 -8.848 1.706 1.00 85.38 116 CYS A O 1
ATOM 931 N N . HIS A 1 117 ? 6.951 -11.021 1.760 1.00 82.69 117 HIS A N 1
ATOM 932 C CA . HIS A 1 117 ? 6.607 -11.269 0.358 1.00 82.69 117 HIS A CA 1
ATOM 933 C C . HIS A 1 117 ? 5.097 -11.111 0.074 1.00 82.69 117 HIS A C 1
ATOM 935 O O . HIS A 1 117 ? 4.711 -10.799 -1.049 1.00 82.69 117 HIS A O 1
ATOM 941 N N . PHE A 1 118 ? 4.239 -11.267 1.089 1.00 86.88 118 PHE A N 1
ATOM 942 C CA . PHE A 1 118 ? 2.786 -11.103 0.974 1.00 86.88 118 PHE A CA 1
ATOM 943 C C . PHE A 1 118 ? 2.324 -9.642 1.125 1.00 86.88 118 PHE A C 1
ATOM 945 O O . PHE A 1 118 ? 1.140 -9.348 0.976 1.00 86.88 118 PHE A O 1
ATOM 952 N N . ARG A 1 119 ? 3.237 -8.697 1.394 1.00 90.19 119 ARG A N 1
ATOM 953 C CA . ARG A 1 119 ? 2.911 -7.305 1.752 1.00 90.19 119 ARG A CA 1
ATOM 954 C C . ARG A 1 119 ? 1.960 -6.613 0.767 1.00 90.19 119 ARG A C 1
ATOM 956 O O . ARG A 1 119 ? 1.010 -5.969 1.199 1.00 90.19 119 ARG A O 1
ATOM 963 N N . LEU A 1 120 ? 2.172 -6.770 -0.541 1.00 91.38 120 LEU A N 1
ATOM 964 C CA . LEU A 1 120 ? 1.319 -6.136 -1.557 1.00 91.38 120 LEU A CA 1
ATOM 965 C C . LEU A 1 120 ? -0.080 -6.763 -1.613 1.00 91.38 120 LEU A C 1
ATOM 967 O O . LEU A 1 120 ? -1.076 -6.046 -1.643 1.00 91.38 120 LEU A O 1
ATOM 971 N N . ARG A 1 121 ? -0.171 -8.098 -1.542 1.00 91.19 121 ARG A N 1
ATOM 972 C CA . ARG A 1 121 ? -1.459 -8.808 -1.454 1.00 91.19 121 ARG A CA 1
ATOM 973 C C . ARG A 1 121 ? -2.203 -8.446 -0.166 1.00 91.19 121 ARG A C 1
ATOM 975 O O . ARG A 1 121 ? -3.414 -8.255 -0.195 1.00 91.19 121 ARG A O 1
ATOM 982 N N . CYS A 1 122 ? -1.478 -8.280 0.940 1.00 91.56 122 CYS A N 1
ATOM 983 C CA . CYS A 1 122 ? -2.006 -7.799 2.215 1.00 91.56 122 CYS A CA 1
ATOM 984 C C . CYS A 1 122 ? -2.609 -6.390 2.085 1.00 91.56 122 CYS A C 1
ATOM 986 O O . CYS A 1 122 ? -3.719 -6.164 2.560 1.00 91.56 122 CYS A O 1
ATOM 988 N N . ALA A 1 123 ? -1.934 -5.470 1.384 1.00 94.50 123 ALA A N 1
ATOM 989 C CA . ALA A 1 123 ? -2.451 -4.125 1.130 1.00 94.50 123 ALA A CA 1
ATOM 990 C C . ALA A 1 123 ? -3.747 -4.145 0.301 1.00 94.50 123 ALA A C 1
ATOM 992 O O . ALA A 1 123 ? -4.715 -3.485 0.678 1.00 94.50 123 ALA A O 1
ATOM 993 N N . VAL A 1 124 ? -3.798 -4.947 -0.773 1.00 94.81 124 VAL A N 1
ATOM 994 C CA . VAL A 1 124 ? -5.025 -5.134 -1.570 1.00 94.81 124 VAL A CA 1
ATOM 995 C C . VAL A 1 124 ? -6.150 -5.689 -0.701 1.00 94.81 124 VAL A C 1
ATOM 997 O O . VAL A 1 124 ? -7.236 -5.124 -0.682 1.00 94.81 124 VAL A O 1
ATOM 1000 N N . ASN A 1 125 ? -5.888 -6.752 0.065 1.00 93.00 125 ASN A N 1
ATOM 1001 C CA . ASN A 1 125 ? -6.899 -7.374 0.921 1.00 93.00 125 ASN A CA 1
ATOM 1002 C C . ASN A 1 125 ? -7.460 -6.408 1.959 1.00 93.00 125 ASN A C 1
ATOM 1004 O O . ASN A 1 125 ? -8.657 -6.433 2.215 1.00 93.00 125 ASN A O 1
ATOM 1008 N N . ALA A 1 126 ? -6.620 -5.561 2.549 1.00 93.19 126 ALA A N 1
ATOM 1009 C CA . ALA A 1 126 ? -7.066 -4.616 3.560 1.00 93.19 126 ALA A CA 1
ATOM 1010 C C . ALA A 1 126 ? -7.977 -3.519 2.986 1.00 93.19 126 ALA A C 1
ATOM 1012 O O . ALA A 1 126 ? -8.977 -3.145 3.601 1.00 93.19 126 ALA A O 1
ATOM 1013 N N . LEU A 1 127 ? -7.654 -3.024 1.788 1.00 93.38 127 LEU A N 1
ATOM 1014 C CA . LEU A 1 127 ? -8.477 -2.047 1.074 1.00 93.38 127 LEU A CA 1
ATOM 1015 C C . LEU A 1 127 ? -9.781 -2.679 0.561 1.00 93.38 127 LEU A C 1
ATOM 1017 O O . LEU A 1 127 ? -10.866 -2.113 0.728 1.00 93.38 127 LEU A O 1
ATOM 1021 N N . ASP A 1 128 ? -9.693 -3.882 -0.007 1.00 92.88 128 ASP A N 1
ATOM 1022 C CA . ASP A 1 128 ? -10.841 -4.616 -0.537 1.00 92.88 128 ASP A CA 1
ATOM 1023 C C . ASP A 1 128 ? -11.806 -5.038 0.575 1.00 92.88 128 ASP A C 1
ATOM 1025 O O . ASP A 1 128 ? -13.013 -4.927 0.409 1.00 92.88 128 ASP A O 1
ATOM 1029 N N . SER A 1 129 ? -11.316 -5.423 1.758 1.00 90.31 129 SER A N 1
ATOM 1030 C CA . SER A 1 129 ? -12.164 -5.828 2.889 1.00 90.31 129 SER A CA 1
ATOM 1031 C C . SER A 1 129 ? -12.717 -4.665 3.717 1.00 90.31 129 SER A C 1
ATOM 1033 O O . SER A 1 129 ? -13.566 -4.901 4.572 1.00 90.31 129 SER A O 1
ATOM 1035 N N . ARG A 1 130 ? -12.291 -3.415 3.458 1.00 90.38 130 ARG A N 1
ATOM 1036 C CA . ARG A 1 130 ? -12.540 -2.263 4.353 1.00 90.38 130 ARG A CA 1
ATOM 1037 C C . ARG A 1 130 ? -12.068 -2.561 5.779 1.00 90.38 130 ARG A C 1
ATOM 1039 O O . ARG A 1 130 ? -12.812 -2.353 6.733 1.00 90.38 130 ARG A O 1
ATOM 1046 N N . ALA A 1 131 ? -10.832 -3.035 5.920 1.00 88.31 131 ALA A N 1
ATOM 1047 C CA . ALA A 1 131 ? -10.247 -3.289 7.229 1.00 88.31 131 ALA A CA 1
ATOM 1048 C C . ALA A 1 131 ? -10.359 -2.042 8.125 1.00 88.31 131 ALA A C 1
ATOM 1050 O O . ALA A 1 131 ? -9.909 -0.953 7.765 1.00 88.31 131 ALA A O 1
ATOM 1051 N N . THR A 1 132 ? -10.993 -2.205 9.285 1.00 87.75 132 THR A N 1
ATOM 1052 C CA . THR A 1 132 ? -11.236 -1.122 10.248 1.00 87.75 132 THR A CA 1
ATOM 1053 C C . THR A 1 132 ? -10.253 -1.131 11.409 1.00 87.75 132 THR A C 1
ATOM 1055 O O . THR A 1 132 ? -10.098 -0.108 12.064 1.00 87.75 132 THR A O 1
ATOM 1058 N N . THR A 1 133 ? -9.590 -2.256 11.666 1.00 88.31 133 THR A N 1
ATOM 1059 C CA . THR A 1 133 ? -8.672 -2.463 12.794 1.00 88.31 133 THR A CA 1
ATOM 1060 C C . THR A 1 133 ? -7.522 -3.373 12.372 1.00 88.31 133 THR A C 1
ATOM 1062 O O . THR A 1 133 ? -7.630 -4.065 11.360 1.00 88.31 133 THR A O 1
ATOM 1065 N N . GLY A 1 134 ? -6.426 -3.371 13.132 1.00 90.38 134 GLY A N 1
ATOM 1066 C CA . GLY A 1 134 ? -5.246 -4.204 12.882 1.00 90.38 134 GLY A CA 1
ATOM 1067 C C . GLY A 1 134 ? -4.159 -3.535 12.038 1.00 90.38 134 GLY A C 1
ATOM 1068 O O . GLY A 1 134 ? -4.297 -2.398 11.591 1.00 90.38 134 GLY A O 1
ATOM 1069 N N . VAL A 1 135 ? -3.053 -4.243 11.821 1.00 92.19 135 VAL A N 1
ATOM 1070 C CA . VAL A 1 135 ? -1.894 -3.776 11.050 1.00 92.19 135 VAL A CA 1
ATOM 1071 C C . VAL A 1 135 ? -1.769 -4.594 9.769 1.00 92.19 135 VAL A C 1
ATOM 1073 O O . VAL A 1 135 ? -1.524 -5.796 9.811 1.00 92.19 135 VAL A O 1
ATOM 1076 N N . TYR A 1 136 ? -1.878 -3.933 8.616 1.00 92.50 136 TYR A N 1
ATOM 1077 C CA . TYR A 1 136 ? -1.773 -4.571 7.299 1.00 92.50 136 TYR A CA 1
ATOM 1078 C C . TYR A 1 136 ? -0.696 -3.895 6.472 1.00 92.50 136 TYR A C 1
ATOM 1080 O O . TYR A 1 136 ? -0.655 -2.670 6.374 1.00 92.50 136 TYR A O 1
ATOM 1088 N N . ALA A 1 137 ? 0.184 -4.688 5.862 1.00 92.69 137 ALA A N 1
ATOM 1089 C CA . ALA A 1 137 ? 1.309 -4.189 5.069 1.00 92.69 137 ALA A CA 1
ATOM 1090 C C . ALA A 1 137 ? 2.201 -3.154 5.807 1.00 92.69 137 ALA A C 1
ATOM 1092 O O . ALA A 1 137 ? 2.902 -2.359 5.169 1.00 92.69 137 ALA A O 1
ATOM 1093 N N . GLY A 1 138 ? 2.194 -3.184 7.148 1.00 91.12 138 GLY A N 1
ATOM 1094 C CA . GLY A 1 138 ? 2.877 -2.235 8.034 1.00 91.12 138 GLY A CA 1
ATOM 1095 C C . GLY A 1 138 ? 2.066 -0.973 8.364 1.00 91.12 138 GLY A C 1
ATOM 1096 O O . GLY A 1 138 ? 2.605 -0.020 8.915 1.00 91.12 138 GLY A O 1
ATOM 1097 N N . VAL A 1 139 ? 0.785 -0.914 8.016 1.00 92.81 139 VAL A N 1
ATOM 1098 C CA . VAL A 1 139 ? -0.067 0.256 8.248 1.00 92.81 139 VAL A CA 1
ATOM 1099 C C . VAL A 1 139 ? -1.152 -0.088 9.258 1.00 92.81 139 VAL A C 1
ATOM 1101 O O . VAL A 1 139 ? -1.894 -1.049 9.071 1.00 92.81 139 VAL A O 1
ATOM 1104 N N . GLU A 1 140 ? -1.238 0.712 10.320 1.00 91.75 140 GLU A N 1
ATOM 1105 C CA . GLU A 1 140 ? -2.316 0.650 11.308 1.00 91.75 140 GLU A CA 1
ATOM 1106 C C . GLU A 1 140 ? -3.638 1.096 10.663 1.00 91.75 140 GLU A C 1
ATOM 1108 O O . GLU A 1 140 ? -3.763 2.226 10.175 1.00 91.75 140 GLU A O 1
ATOM 1113 N N . MET A 1 141 ? -4.625 0.205 10.662 1.00 90.44 141 MET A N 1
ATOM 1114 C CA . MET A 1 141 ? -5.980 0.481 10.205 1.00 90.44 141 MET A CA 1
ATOM 1115 C C . MET A 1 141 ? -6.785 1.149 11.292 1.00 90.44 141 MET A C 1
ATOM 1117 O O . MET A 1 141 ? -6.642 0.852 12.476 1.00 90.44 141 MET A O 1
ATOM 1121 N N . ARG A 1 142 ? -7.666 2.047 10.859 1.00 85.62 142 ARG A N 1
ATOM 1122 C CA . ARG A 1 142 ? -8.585 2.743 11.749 1.00 85.62 142 ARG A CA 1
ATOM 1123 C C . ARG A 1 142 ? -9.972 2.774 11.140 1.00 85.62 142 ARG A C 1
ATOM 1125 O O . ARG A 1 142 ? -10.084 2.869 9.913 1.00 85.62 142 ARG A O 1
ATOM 1132 N N . PRO A 1 143 ? -11.028 2.789 11.963 1.00 82.38 143 PRO A N 1
ATOM 1133 C CA . PRO A 1 143 ? -12.369 3.003 11.462 1.00 82.38 143 PRO A CA 1
ATOM 1134 C C . PRO A 1 143 ? -12.424 4.385 10.802 1.00 82.38 143 PRO A C 1
ATOM 1136 O O . PRO A 1 143 ? -12.258 5.419 11.446 1.00 82.38 143 PRO A O 1
ATOM 1139 N N . ALA A 1 144 ? -12.608 4.411 9.483 1.00 77.75 144 ALA A N 1
ATOM 1140 C CA . ALA A 1 144 ? -12.835 5.642 8.744 1.00 77.75 144 ALA A CA 1
ATOM 1141 C C . ALA A 1 144 ? -13.870 5.425 7.651 1.00 77.75 144 ALA A C 1
ATOM 1143 O O . ALA A 1 144 ? -13.790 4.482 6.862 1.00 77.75 144 ALA A O 1
ATOM 1144 N N . VAL A 1 145 ? -14.811 6.362 7.585 1.00 76.88 145 VAL A N 1
ATOM 1145 C CA . VAL A 1 145 ? -15.831 6.420 6.534 1.00 76.88 145 VAL A CA 1
ATOM 1146 C C . VAL A 1 145 ? -15.249 7.026 5.251 1.00 76.88 145 VAL A C 1
ATOM 1148 O O . VAL A 1 145 ? -15.646 6.654 4.153 1.00 76.88 145 VAL A O 1
ATOM 1151 N N . ASN A 1 146 ? -14.264 7.922 5.379 1.00 84.38 146 ASN A N 1
ATOM 1152 C CA . ASN A 1 146 ? -13.701 8.663 4.254 1.00 84.38 146 ASN A CA 1
ATOM 1153 C C . ASN A 1 146 ? -12.754 7.788 3.394 1.00 84.38 146 ASN A C 1
ATOM 1155 O O . ASN A 1 146 ? -11.798 7.226 3.942 1.00 84.38 146 ASN A O 1
ATOM 1159 N N . PRO A 1 147 ? -12.948 7.708 2.061 1.00 79.81 147 PRO A N 1
ATOM 1160 C CA . PRO A 1 147 ? -12.017 7.036 1.148 1.00 79.81 147 PRO A CA 1
ATOM 1161 C C . PRO A 1 147 ? -10.591 7.591 1.178 1.00 79.81 147 PRO A C 1
ATOM 1163 O O . PRO A 1 147 ? -9.634 6.832 1.054 1.00 79.81 147 PRO A O 1
ATOM 1166 N N . ASN A 1 148 ? -10.442 8.885 1.452 1.00 81.81 148 ASN A N 1
ATOM 1167 C CA . ASN A 1 148 ? -9.163 9.589 1.525 1.00 81.81 148 ASN A CA 1
ATOM 1168 C C . ASN A 1 148 ? -8.536 9.562 2.929 1.00 81.81 148 ASN A C 1
ATOM 1170 O O . ASN A 1 148 ? -7.693 10.398 3.268 1.00 81.81 148 ASN A O 1
ATOM 1174 N N . ALA A 1 149 ? -8.942 8.611 3.776 1.00 87.56 149 ALA A N 1
ATOM 1175 C CA . ALA A 1 149 ? -8.402 8.469 5.121 1.00 87.56 149 ALA A CA 1
ATOM 1176 C C . ALA A 1 149 ? -6.873 8.291 5.120 1.00 87.56 149 ALA A C 1
ATOM 1178 O O . ALA A 1 149 ? -6.289 7.617 4.266 1.00 87.56 149 ALA A O 1
ATOM 1179 N N . ARG A 1 150 ? -6.215 8.859 6.141 1.00 88.12 150 ARG A N 1
ATOM 1180 C CA . ARG A 1 150 ? -4.747 8.875 6.261 1.00 88.12 150 ARG A CA 1
ATOM 1181 C C . ARG A 1 150 ? -4.105 7.486 6.209 1.00 88.12 150 ARG A C 1
ATOM 1183 O O . ARG A 1 150 ? -3.013 7.383 5.674 1.00 88.12 150 ARG A O 1
ATOM 1190 N N . HIS A 1 151 ? -4.763 6.441 6.713 1.00 88.69 151 HIS A N 1
ATOM 1191 C CA . HIS A 1 151 ? -4.235 5.070 6.680 1.00 88.69 151 HIS A CA 1
ATOM 1192 C C . HIS A 1 151 ? -4.380 4.392 5.306 1.00 88.69 151 HIS A C 1
ATOM 1194 O O . HIS A 1 151 ? -3.626 3.477 4.996 1.00 88.69 151 HIS A O 1
ATOM 1200 N N . ARG A 1 152 ? -5.300 4.845 4.441 1.00 91.81 152 ARG A N 1
ATOM 1201 C CA . ARG A 1 152 ? -5.478 4.274 3.092 1.00 91.81 152 ARG A CA 1
ATOM 1202 C C . ARG A 1 152 ? -4.433 4.797 2.113 1.00 91.81 152 ARG A C 1
ATOM 1204 O O . ARG A 1 152 ? -3.946 4.045 1.275 1.00 91.81 152 ARG A O 1
ATOM 1211 N N . ARG A 1 153 ? -4.033 6.065 2.262 1.00 92.88 153 ARG A N 1
ATOM 1212 C CA . ARG A 1 153 ? -3.048 6.725 1.385 1.00 92.88 153 ARG A CA 1
ATOM 1213 C C . ARG A 1 153 ? -1.713 5.960 1.280 1.00 92.88 153 ARG A C 1
ATOM 1215 O O . ARG A 1 153 ? -1.275 5.753 0.153 1.00 92.88 153 ARG A O 1
ATOM 1222 N N . PRO A 1 154 ? -1.076 5.486 2.372 1.00 93.44 154 PRO A N 1
ATOM 1223 C CA . PRO A 1 154 ? 0.150 4.689 2.290 1.00 93.44 154 PRO A CA 1
ATOM 1224 C C . PRO A 1 154 ? -0.018 3.362 1.544 1.00 93.44 154 PRO A C 1
ATOM 1226 O O . PRO A 1 154 ? 0.897 2.938 0.845 1.00 93.44 154 PRO A O 1
ATOM 1229 N N . LEU A 1 155 ? -1.178 2.711 1.672 1.00 95.06 155 LEU A N 1
ATOM 1230 C CA . LEU A 1 155 ? -1.463 1.448 0.987 1.00 95.06 155 LEU A CA 1
ATOM 1231 C C . LEU A 1 155 ? -1.628 1.676 -0.512 1.00 95.06 155 LEU A C 1
ATOM 1233 O O . LEU A 1 155 ? -0.989 0.993 -1.306 1.00 95.06 155 LEU A O 1
ATOM 1237 N N . LEU A 1 156 ? -2.422 2.682 -0.892 1.00 95.62 156 LEU A N 1
ATOM 1238 C CA . LEU A 1 156 ? -2.591 3.080 -2.289 1.00 95.62 156 LEU A CA 1
ATOM 1239 C C . LEU A 1 156 ? -1.257 3.501 -2.906 1.00 95.62 156 LEU A C 1
ATOM 1241 O O . LEU A 1 156 ? -0.938 3.062 -4.007 1.00 95.62 156 LEU A O 1
ATOM 1245 N N . LYS A 1 157 ? -0.442 4.267 -2.169 1.00 95.50 157 LYS A N 1
ATOM 1246 C CA . LYS A 1 157 ? 0.910 4.641 -2.596 1.00 95.50 157 LYS A CA 1
ATOM 1247 C C . LYS A 1 157 ? 1.780 3.413 -2.863 1.00 95.50 157 LYS A C 1
ATOM 1249 O O . LYS A 1 157 ? 2.418 3.345 -3.903 1.00 95.50 157 LYS A O 1
ATOM 1254 N N . MET A 1 158 ? 1.775 2.428 -1.968 1.00 94.31 158 MET A N 1
ATOM 1255 C CA . MET A 1 158 ? 2.560 1.203 -2.139 1.00 94.31 158 MET A CA 1
ATOM 1256 C C . MET A 1 158 ? 2.145 0.407 -3.386 1.00 94.31 158 MET A C 1
ATOM 1258 O O . MET A 1 158 ? 3.004 -0.102 -4.104 1.00 94.31 158 MET A O 1
ATOM 1262 N N . LEU A 1 159 ? 0.839 0.306 -3.656 1.00 95.19 159 LEU A N 1
ATOM 1263 C CA . LEU A 1 159 ? 0.327 -0.354 -4.861 1.00 95.19 159 LEU A CA 1
ATOM 1264 C C . LEU A 1 159 ? 0.685 0.434 -6.130 1.00 95.19 159 LEU A C 1
ATOM 1266 O O . LEU A 1 159 ? 1.088 -0.157 -7.128 1.00 95.19 159 LEU A O 1
ATOM 1270 N N . ALA A 1 160 ? 0.590 1.762 -6.083 1.00 96.12 160 ALA A N 1
ATOM 1271 C CA . ALA A 1 160 ? 0.977 2.651 -7.173 1.00 96.12 160 ALA A CA 1
ATOM 1272 C C . ALA A 1 160 ? 2.480 2.566 -7.499 1.00 96.12 160 ALA A C 1
ATOM 1274 O O . ALA A 1 160 ? 2.849 2.424 -8.661 1.00 96.12 160 ALA A O 1
ATOM 1275 N N . GLU A 1 161 ? 3.348 2.584 -6.483 1.00 93.94 161 GLU A N 1
ATOM 1276 C CA . GLU A 1 161 ? 4.802 2.420 -6.636 1.00 93.94 161 GLU A CA 1
ATOM 1277 C C . GLU A 1 161 ? 5.167 1.071 -7.269 1.00 93.94 161 GLU A C 1
ATOM 1279 O O . GLU A 1 161 ? 6.099 0.995 -8.073 1.00 93.94 161 GLU A O 1
ATOM 1284 N N . TYR A 1 162 ? 4.427 0.010 -6.931 1.00 91.56 162 TYR A N 1
ATOM 1285 C CA . TYR A 1 162 ? 4.614 -1.306 -7.535 1.00 91.56 162 TYR A CA 1
ATOM 1286 C C . TYR A 1 162 ? 4.263 -1.313 -9.027 1.00 91.56 162 TYR A C 1
ATOM 1288 O O . TYR A 1 162 ? 5.040 -1.822 -9.833 1.00 91.56 162 TYR A O 1
ATOM 1296 N N . VAL A 1 163 ? 3.127 -0.715 -9.403 1.00 92.50 163 VAL A N 1
ATOM 1297 C CA . VAL A 1 163 ? 2.686 -0.642 -10.805 1.00 92.50 163 VAL A CA 1
ATOM 1298 C C . VAL A 1 163 ? 3.599 0.263 -11.634 1.00 92.50 163 VAL A C 1
ATOM 1300 O O . VAL A 1 163 ? 3.956 -0.103 -12.749 1.00 92.50 163 VAL A O 1
ATOM 1303 N N . ALA A 1 164 ? 4.037 1.399 -11.085 1.00 90.88 164 ALA A N 1
ATOM 1304 C CA . ALA A 1 164 ? 4.883 2.369 -11.783 1.00 90.88 164 ALA A CA 1
ATOM 1305 C C . ALA A 1 164 ? 6.325 1.892 -12.034 1.00 90.88 164 ALA A C 1
ATOM 1307 O O . ALA A 1 164 ? 7.036 2.460 -12.865 1.00 90.88 164 ALA A O 1
ATOM 1308 N N . ASN A 1 165 ? 6.795 0.879 -11.304 1.00 86.38 165 ASN A N 1
ATOM 1309 C CA . ASN A 1 165 ? 8.164 0.380 -11.414 1.00 86.38 165 ASN A CA 1
ATOM 1310 C C . ASN A 1 165 ? 8.183 -1.155 -11.516 1.00 86.38 165 ASN A C 1
ATOM 1312 O O . ASN A 1 165 ? 8.649 -1.825 -10.583 1.00 86.38 165 ASN A O 1
ATOM 1316 N N . PRO A 1 166 ? 7.696 -1.717 -12.641 1.00 79.44 166 PRO A N 1
ATOM 1317 C CA . PRO A 1 166 ? 7.723 -3.154 -12.867 1.00 79.44 166 PRO A CA 1
ATOM 1318 C C . PRO A 1 166 ? 9.167 -3.662 -12.815 1.00 79.44 166 PRO A C 1
ATOM 1320 O O . PRO A 1 166 ? 10.111 -3.026 -13.301 1.00 79.44 166 PRO A O 1
ATOM 1323 N N . LYS A 1 167 ? 9.365 -4.823 -12.186 1.00 76.94 167 LYS A N 1
ATOM 1324 C CA . LYS A 1 167 ? 10.665 -5.495 -12.238 1.00 76.94 167 LYS A CA 1
ATOM 1325 C C . LYS A 1 167 ? 10.849 -6.061 -13.656 1.00 76.94 167 LYS A C 1
ATOM 1327 O O . LYS A 1 167 ? 9.896 -6.596 -14.201 1.00 76.94 167 LYS A O 1
ATOM 1332 N N . PRO A 1 168 ? 12.061 -5.986 -14.235 1.00 60.19 168 PRO A N 1
ATOM 1333 C CA . PRO A 1 168 ? 12.323 -6.312 -15.646 1.00 60.19 168 PRO A CA 1
ATOM 1334 C C . PRO A 1 168 ? 12.101 -7.787 -16.022 1.00 60.19 168 PRO A C 1
ATOM 1336 O O . PRO A 1 168 ? 12.138 -8.130 -17.198 1.00 60.19 168 PRO A O 1
ATOM 1339 N N . GLU A 1 169 ? 11.898 -8.656 -15.036 1.00 58.75 169 GLU A N 1
ATOM 1340 C CA . GLU A 1 169 ? 11.365 -10.001 -15.221 1.00 58.75 169 GLU A CA 1
ATOM 1341 C C . GLU A 1 169 ? 9.858 -9.903 -14.960 1.00 58.75 169 GLU A C 1
ATOM 1343 O O . GLU A 1 169 ? 9.407 -10.134 -13.838 1.00 58.75 169 GLU A O 1
ATOM 1348 N N . GLU A 1 170 ? 9.100 -9.445 -15.959 1.00 60.03 170 GLU A N 1
ATOM 1349 C CA . GLU A 1 170 ? 7.638 -9.348 -15.887 1.00 60.03 170 GLU A CA 1
ATOM 1350 C C . GLU A 1 170 ? 7.067 -10.765 -15.785 1.00 60.03 170 GLU A C 1
ATOM 1352 O O . GLU A 1 170 ? 6.911 -11.498 -16.760 1.00 60.03 170 GLU A O 1
ATOM 1357 N N . SER A 1 171 ? 6.893 -11.195 -14.539 1.00 73.75 171 SER A N 1
ATOM 1358 C CA . SER A 1 171 ? 6.389 -12.504 -14.172 1.00 73.75 171 SER A CA 1
ATOM 1359 C C . SER A 1 171 ? 4.866 -12.516 -14.257 1.00 73.75 171 SER A C 1
ATOM 1361 O O . SER A 1 171 ? 4.209 -11.506 -14.015 1.00 73.75 171 SER A O 1
ATOM 1363 N N . VAL A 1 172 ? 4.290 -13.697 -14.490 1.00 80.00 172 VAL A N 1
ATOM 1364 C CA . VAL A 1 172 ? 2.844 -13.962 -14.347 1.00 80.00 172 VAL A CA 1
ATOM 1365 C C . VAL A 1 172 ? 2.299 -13.422 -13.010 1.00 80.00 172 VAL A C 1
ATOM 1367 O O . VAL A 1 172 ? 1.152 -12.997 -12.922 1.00 80.00 172 VAL A O 1
ATOM 1370 N N . GLU A 1 173 ? 3.137 -13.370 -11.967 1.00 81.69 173 GLU A N 1
ATOM 1371 C CA . GLU A 1 173 ? 2.795 -12.813 -10.652 1.00 81.69 173 GLU A CA 1
ATOM 1372 C C . GLU A 1 173 ? 2.548 -11.290 -10.676 1.00 81.69 173 GLU A C 1
ATOM 1374 O O . GLU A 1 173 ? 1.710 -10.809 -9.910 1.00 81.69 173 GLU A O 1
ATOM 1379 N N . TYR A 1 174 ? 3.253 -10.531 -11.528 1.00 87.00 174 TYR A N 1
ATOM 1380 C CA . TYR A 1 174 ? 3.028 -9.091 -11.706 1.00 87.00 174 TYR A CA 1
ATOM 1381 C C . TYR A 1 174 ? 1.675 -8.832 -12.363 1.00 87.00 174 TYR A C 1
ATOM 1383 O O . TYR A 1 174 ? 0.852 -8.119 -11.792 1.00 87.00 174 TYR A O 1
ATOM 1391 N N . GLU A 1 175 ? 1.413 -9.468 -13.508 1.00 87.25 175 GLU A N 1
ATOM 1392 C CA . GLU A 1 175 ? 0.143 -9.334 -14.234 1.00 87.25 175 GLU A CA 1
ATOM 1393 C C . GLU A 1 175 ? -1.047 -9.733 -13.353 1.00 87.25 175 GLU A C 1
ATOM 1395 O O . GLU A 1 175 ? -2.038 -9.009 -13.261 1.00 87.25 175 GLU A O 1
ATOM 1400 N N . ALA A 1 176 ? -0.908 -10.842 -12.621 1.00 87.94 176 ALA A N 1
ATOM 1401 C CA . ALA A 1 176 ? -1.884 -11.311 -11.646 1.00 87.94 176 ALA A CA 1
ATOM 1402 C C . ALA A 1 176 ? -2.194 -10.270 -10.560 1.00 87.94 176 ALA A C 1
ATOM 1404 O O . ALA A 1 176 ? -3.353 -10.064 -10.188 1.00 87.94 176 ALA A O 1
ATOM 1405 N N . LEU A 1 177 ? -1.161 -9.622 -10.013 1.00 88.69 177 LEU A N 1
ATOM 1406 C CA . LEU A 1 177 ? -1.340 -8.626 -8.965 1.00 88.69 177 LEU A CA 1
ATOM 1407 C C . LEU A 1 177 ? -1.938 -7.326 -9.516 1.00 88.69 177 LEU A C 1
ATOM 1409 O O . LEU A 1 177 ? -2.815 -6.766 -8.862 1.00 88.69 177 LEU A O 1
ATOM 1413 N N . CYS A 1 178 ? -1.534 -6.885 -10.709 1.00 92.19 178 CYS A N 1
ATOM 1414 C CA . CYS A 1 178 ? -2.138 -5.741 -11.396 1.00 92.19 178 CYS A CA 1
ATOM 1415 C C . CYS A 1 178 ? -3.630 -5.977 -11.662 1.00 92.19 178 CYS A C 1
ATOM 1417 O O . CYS A 1 178 ? -4.454 -5.173 -11.234 1.00 92.19 178 CYS A O 1
ATOM 1419 N N . ALA A 1 179 ? -3.996 -7.140 -12.210 1.00 91.81 179 ALA A N 1
ATOM 1420 C CA . ALA A 1 179 ? -5.397 -7.506 -12.412 1.00 91.81 179 ALA A CA 1
ATOM 1421 C C . ALA A 1 179 ? -6.196 -7.501 -11.095 1.00 91.81 179 ALA A C 1
ATOM 1423 O O . ALA A 1 179 ? -7.345 -7.062 -11.053 1.00 91.81 179 ALA A O 1
ATOM 1424 N N . ARG A 1 180 ? -5.592 -7.942 -9.983 1.00 90.75 180 ARG A N 1
ATOM 1425 C CA . ARG A 1 180 ? -6.234 -7.899 -8.658 1.00 90.75 180 ARG A CA 1
ATOM 1426 C C . ARG A 1 180 ? -6.433 -6.468 -8.153 1.00 90.75 180 ARG A C 1
ATOM 1428 O O . ARG A 1 180 ? -7.451 -6.193 -7.517 1.00 90.75 180 ARG A O 1
ATOM 1435 N N . ILE A 1 181 ? -5.476 -5.575 -8.407 1.00 94.75 181 ILE A N 1
ATOM 1436 C CA . ILE A 1 181 ? -5.596 -4.149 -8.081 1.00 94.75 181 ILE A CA 1
ATOM 1437 C C . ILE A 1 181 ? -6.757 -3.546 -8.878 1.00 94.75 181 ILE A C 1
ATOM 1439 O O . ILE A 1 181 ? -7.633 -2.932 -8.273 1.00 94.75 181 ILE A O 1
ATOM 1443 N N . ASP A 1 182 ? -6.835 -3.804 -10.183 1.00 94.75 182 ASP A N 1
ATOM 1444 C CA . ASP A 1 182 ? -7.912 -3.296 -11.041 1.00 94.75 182 ASP A CA 1
ATOM 1445 C C . ASP A 1 182 ? -9.286 -3.802 -10.593 1.00 94.75 182 ASP A C 1
ATOM 1447 O O . ASP A 1 182 ? -10.229 -3.026 -10.442 1.00 94.75 182 ASP A O 1
ATOM 1451 N N . GLN A 1 183 ? -9.399 -5.096 -10.282 1.00 95.00 183 GLN A N 1
ATOM 1452 C CA . GLN A 1 183 ? -10.633 -5.670 -9.749 1.00 95.00 183 GLN A CA 1
ATOM 1453 C C . GLN A 1 183 ? -11.041 -5.050 -8.406 1.00 95.00 183 GLN A C 1
ATOM 1455 O O . GLN A 1 183 ? -12.226 -4.800 -8.174 1.00 95.00 183 GLN A O 1
ATOM 1460 N N . MET A 1 184 ? -10.081 -4.807 -7.510 1.00 95.25 184 MET A N 1
ATOM 1461 C CA . MET A 1 184 ? -10.345 -4.110 -6.253 1.00 95.25 184 MET A CA 1
ATOM 1462 C C . MET A 1 184 ? -10.839 -2.684 -6.532 1.00 95.25 184 MET A C 1
ATOM 1464 O O . MET A 1 184 ? -11.850 -2.287 -5.959 1.00 95.25 184 MET A O 1
ATOM 1468 N N . LEU A 1 185 ? -10.195 -1.928 -7.427 1.00 95.62 185 LEU A N 1
ATOM 1469 C CA . LEU A 1 185 ? -10.611 -0.567 -7.793 1.00 95.62 185 LEU A CA 1
ATOM 1470 C C . LEU A 1 185 ? -11.989 -0.534 -8.467 1.00 95.62 185 LEU A C 1
ATOM 1472 O O . LEU A 1 185 ? -12.749 0.409 -8.254 1.00 95.62 185 LEU A O 1
ATOM 1476 N N . ALA A 1 186 ? -12.349 -1.567 -9.232 1.00 94.56 186 ALA A N 1
ATOM 1477 C CA . ALA A 1 186 ? -13.680 -1.708 -9.818 1.00 94.56 186 ALA A CA 1
ATOM 1478 C C . ALA A 1 186 ? -14.762 -1.942 -8.748 1.00 94.56 186 ALA A C 1
ATOM 1480 O O . ALA A 1 186 ? -15.859 -1.395 -8.842 1.00 94.56 186 ALA A O 1
ATOM 1481 N N . ARG A 1 187 ? -14.456 -2.718 -7.696 1.00 93.38 187 ARG A N 1
ATOM 1482 C CA . ARG A 1 187 ? -15.358 -2.922 -6.543 1.00 93.38 187 ARG A CA 1
ATOM 1483 C C . ARG A 1 187 ? -15.379 -1.742 -5.569 1.00 93.38 187 ARG A C 1
ATOM 1485 O O . ARG A 1 187 ? -16.344 -1.583 -4.820 1.00 93.38 187 ARG A O 1
ATOM 1492 N N . ARG A 1 188 ? -14.299 -0.964 -5.533 1.00 92.06 188 ARG A N 1
ATOM 1493 C CA . ARG A 1 188 ? -14.047 0.147 -4.609 1.00 92.06 188 ARG A CA 1
ATOM 1494 C C . ARG A 1 188 ? -13.827 1.437 -5.389 1.00 92.06 188 ARG A C 1
ATOM 1496 O O . ARG A 1 188 ? -12.734 2.006 -5.360 1.00 92.06 188 ARG A O 1
ATOM 1503 N N . THR A 1 189 ? -14.865 1.891 -6.086 1.00 93.50 189 THR A N 1
ATOM 1504 C CA . THR A 1 189 ? -14.791 3.096 -6.925 1.00 93.50 189 THR A CA 1
ATOM 1505 C C . THR A 1 189 ? -14.371 4.328 -6.127 1.00 93.50 189 THR A C 1
ATOM 1507 O O . THR A 1 189 ? -13.678 5.191 -6.651 1.00 93.50 189 THR A O 1
ATOM 1510 N N . GLU A 1 190 ? -14.670 4.364 -4.825 1.00 93.06 190 GLU A N 1
ATOM 1511 C CA . GLU A 1 190 ? -14.264 5.441 -3.926 1.00 93.06 190 GLU A CA 1
ATOM 1512 C C . GLU A 1 190 ? -12.738 5.591 -3.770 1.00 93.06 190 GLU A C 1
ATOM 1514 O O . GLU A 1 190 ? -12.271 6.629 -3.311 1.00 93.06 190 GLU A O 1
ATOM 1519 N N . LEU A 1 191 ? -11.949 4.568 -4.119 1.00 93.69 191 LEU A N 1
ATOM 1520 C CA . LEU A 1 191 ? -10.485 4.588 -4.031 1.00 93.69 191 LEU A CA 1
ATOM 1521 C C . LEU A 1 191 ? -9.803 5.005 -5.343 1.00 93.69 191 LEU A C 1
ATOM 1523 O O . LEU A 1 191 ? -8.590 5.220 -5.334 1.00 93.69 191 LEU A O 1
ATOM 1527 N N . GLN A 1 192 ? -10.547 5.103 -6.450 1.00 94.31 192 GLN A N 1
ATOM 1528 C CA . GLN A 1 192 ? -9.984 5.307 -7.789 1.00 94.31 192 GLN A CA 1
ATOM 1529 C C . GLN A 1 192 ? -9.219 6.624 -7.901 1.00 94.31 192 GLN A C 1
ATOM 1531 O O . GLN A 1 192 ? -8.055 6.603 -8.294 1.00 94.31 192 GLN A O 1
ATOM 1536 N N . ASP A 1 193 ? -9.808 7.738 -7.466 1.00 93.38 193 ASP A N 1
ATOM 1537 C CA . ASP A 1 193 ? -9.164 9.056 -7.540 1.00 93.38 193 ASP A CA 1
ATOM 1538 C C . ASP A 1 193 ? -7.874 9.104 -6.711 1.00 93.38 193 ASP A C 1
ATOM 1540 O O . ASP A 1 193 ? -6.825 9.564 -7.167 1.00 93.38 193 ASP A O 1
ATOM 1544 N N . GLY A 1 194 ? -7.930 8.564 -5.488 1.0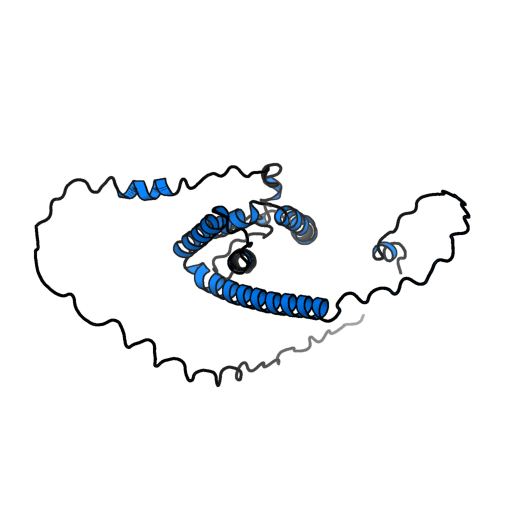0 93.88 194 GLY A N 1
ATOM 1545 C CA . GLY A 1 194 ? -6.775 8.496 -4.594 1.00 93.88 194 GLY A CA 1
ATOM 1546 C C . GLY A 1 194 ? -5.657 7.608 -5.146 1.00 93.88 194 GLY A C 1
ATOM 1547 O O . GLY A 1 194 ? -4.477 7.930 -4.988 1.00 93.88 194 GLY A O 1
ATOM 1548 N N . TYR A 1 195 ? -6.017 6.509 -5.813 1.00 96.12 195 TYR A N 1
ATOM 1549 C CA . TYR A 1 195 ? -5.065 5.639 -6.494 1.00 96.12 195 TYR A CA 1
ATOM 1550 C C . TYR A 1 195 ? -4.458 6.312 -7.728 1.00 96.12 195 TYR A C 1
ATOM 1552 O O . TYR A 1 195 ? -3.239 6.302 -7.873 1.00 96.12 195 TYR A O 1
ATOM 1560 N N . ALA A 1 196 ? -5.273 6.940 -8.578 1.00 95.75 196 ALA A N 1
ATOM 1561 C CA . ALA A 1 196 ? -4.821 7.625 -9.786 1.00 95.75 196 ALA A CA 1
ATOM 1562 C C . ALA A 1 196 ? -3.821 8.745 -9.458 1.00 95.75 196 ALA A C 1
ATOM 1564 O O . ALA A 1 196 ? -2.755 8.821 -10.070 1.00 95.75 196 ALA A O 1
ATOM 1565 N N . ALA A 1 197 ? -4.106 9.549 -8.428 1.00 95.19 197 ALA A N 1
ATOM 1566 C CA . ALA A 1 197 ? -3.185 10.575 -7.944 1.00 95.19 197 ALA A CA 1
ATOM 1567 C C . ALA A 1 197 ? -1.858 9.977 -7.438 1.00 95.19 197 ALA A C 1
ATOM 1569 O O . ALA A 1 197 ? -0.779 10.491 -7.740 1.00 95.19 197 ALA A O 1
ATOM 1570 N N . ALA A 1 198 ? -1.917 8.868 -6.693 1.00 95.50 198 ALA A N 1
ATOM 1571 C CA . ALA A 1 198 ? -0.721 8.178 -6.214 1.00 95.50 198 ALA A CA 1
ATOM 1572 C C . ALA A 1 198 ? 0.095 7.557 -7.361 1.00 95.50 198 ALA A C 1
ATOM 1574 O O . ALA A 1 198 ? 1.324 7.607 -7.329 1.00 95.50 198 ALA A O 1
ATOM 1575 N N . LEU A 1 199 ? -0.572 7.005 -8.379 1.00 96.44 199 LEU A N 1
ATOM 1576 C CA . LEU A 1 199 ? 0.060 6.415 -9.557 1.00 96.44 199 LEU A CA 1
ATOM 1577 C C . LEU A 1 199 ? 0.759 7.472 -10.409 1.00 96.44 199 LEU A C 1
ATOM 1579 O O . LEU A 1 199 ? 1.910 7.268 -10.786 1.00 96.44 199 LEU A O 1
ATOM 1583 N N . ALA A 1 200 ? 0.115 8.615 -10.649 1.00 96.25 200 ALA A N 1
ATOM 1584 C CA . ALA A 1 200 ? 0.731 9.735 -11.355 1.00 96.25 200 ALA A CA 1
ATOM 1585 C C . ALA A 1 200 ? 2.016 10.205 -10.650 1.00 96.25 200 ALA A C 1
ATOM 1587 O O . ALA A 1 200 ? 3.068 10.310 -11.284 1.00 96.25 200 ALA A O 1
ATOM 1588 N N . ALA A 1 201 ? 1.963 10.386 -9.325 1.00 94.31 201 ALA A N 1
ATOM 1589 C CA . ALA A 1 201 ? 3.134 10.754 -8.529 1.00 94.31 201 ALA A CA 1
ATOM 1590 C C . ALA A 1 201 ? 4.242 9.684 -8.586 1.00 94.31 201 ALA A C 1
ATOM 1592 O O . ALA A 1 201 ? 5.416 10.009 -8.765 1.00 94.31 201 ALA A O 1
ATOM 1593 N N . ALA A 1 202 ? 3.884 8.400 -8.487 1.00 95.25 202 ALA A N 1
ATOM 1594 C CA . ALA A 1 202 ? 4.841 7.297 -8.558 1.00 95.25 202 ALA A CA 1
ATOM 1595 C C . ALA A 1 202 ? 5.517 7.192 -9.938 1.00 95.25 202 ALA A C 1
ATOM 1597 O O . ALA A 1 202 ? 6.725 6.962 -10.017 1.00 95.25 202 ALA A O 1
ATOM 1598 N N . MET A 1 203 ? 4.768 7.406 -11.024 1.00 93.50 203 MET A N 1
ATOM 1599 C CA . MET A 1 203 ? 5.303 7.452 -12.390 1.00 93.50 203 MET A CA 1
ATOM 1600 C C . MET A 1 203 ? 6.282 8.618 -12.572 1.00 93.50 203 MET A C 1
ATOM 1602 O O . MET A 1 203 ? 7.359 8.443 -13.147 1.00 93.50 203 MET A O 1
ATOM 1606 N N . GLU A 1 204 ? 5.955 9.795 -12.035 1.00 94.25 204 GLU A N 1
ATOM 1607 C CA . GLU A 1 204 ? 6.840 10.960 -12.067 1.00 94.25 204 GLU A CA 1
ATOM 1608 C C . GLU A 1 204 ? 8.145 10.702 -11.292 1.00 94.25 204 GLU A C 1
ATOM 1610 O O . GLU A 1 204 ? 9.246 10.974 -11.788 1.00 94.25 204 GLU A O 1
ATOM 1615 N N . GLU A 1 205 ? 8.052 10.123 -10.092 1.00 91.81 205 GLU A N 1
ATOM 1616 C CA . GLU A 1 205 ? 9.213 9.718 -9.294 1.00 91.81 205 GLU A CA 1
ATOM 1617 C C . GLU A 1 205 ? 10.064 8.662 -10.019 1.00 91.81 205 GLU A C 1
ATOM 1619 O O . GLU A 1 205 ? 11.298 8.772 -10.056 1.00 91.81 205 GLU A O 1
ATOM 1624 N N . ALA A 1 206 ? 9.432 7.670 -10.653 1.00 89.44 206 ALA A N 1
ATOM 1625 C CA . ALA A 1 206 ? 10.111 6.639 -11.431 1.00 89.44 206 ALA A CA 1
ATOM 1626 C C . ALA A 1 206 ? 10.862 7.236 -12.634 1.00 89.44 206 ALA A C 1
ATOM 1628 O O . ALA A 1 206 ? 12.036 6.900 -12.856 1.00 89.44 206 ALA A O 1
ATOM 1629 N N . ALA A 1 207 ? 10.238 8.175 -13.353 1.00 90.44 207 ALA A N 1
ATOM 1630 C CA . ALA A 1 207 ? 10.844 8.908 -14.462 1.00 90.44 207 ALA A CA 1
ATOM 1631 C C . ALA A 1 207 ? 12.047 9.747 -13.996 1.00 90.44 207 ALA A C 1
ATOM 1633 O O . ALA A 1 207 ? 13.150 9.624 -14.545 1.00 90.44 207 ALA A O 1
ATOM 1634 N N . LYS A 1 208 ? 11.895 10.522 -12.912 1.00 91.12 208 LYS A N 1
ATOM 1635 C CA . LYS A 1 208 ? 12.992 11.278 -12.278 1.00 91.12 208 LYS A CA 1
ATOM 1636 C C . LYS A 1 208 ? 14.150 10.356 -11.882 1.00 91.12 208 LYS A C 1
ATOM 1638 O O . LYS A 1 208 ? 15.317 10.629 -12.187 1.00 91.12 208 LYS A O 1
ATOM 1643 N N . ALA A 1 209 ? 13.850 9.217 -11.259 1.00 89.06 209 ALA A N 1
ATOM 1644 C CA . ALA A 1 209 ? 14.851 8.231 -10.869 1.00 89.06 209 ALA A CA 1
ATOM 1645 C C . ALA A 1 209 ? 15.555 7.593 -12.080 1.00 89.06 209 ALA A C 1
ATOM 1647 O O . ALA A 1 209 ? 16.748 7.274 -12.000 1.00 89.06 209 ALA A O 1
ATOM 1648 N N . ALA A 1 210 ? 14.857 7.386 -13.199 1.00 87.62 210 ALA A N 1
ATOM 1649 C CA . ALA A 1 210 ? 15.441 6.881 -14.441 1.00 87.62 210 ALA A CA 1
ATOM 1650 C C . ALA A 1 210 ? 16.433 7.887 -15.049 1.00 87.62 210 ALA A C 1
ATOM 1652 O O . ALA A 1 210 ? 17.562 7.504 -15.372 1.00 87.62 210 ALA A O 1
ATOM 1653 N N . ILE A 1 211 ? 16.079 9.176 -15.088 1.00 91.19 211 ILE A N 1
ATOM 1654 C CA . ILE A 1 211 ? 16.962 10.260 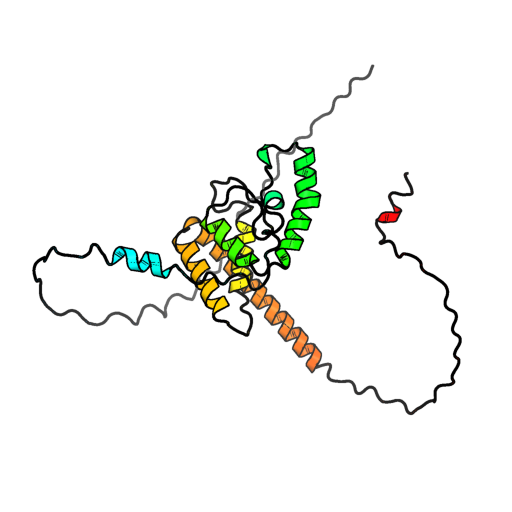-15.550 1.00 91.19 211 ILE A CA 1
ATOM 1655 C C . ILE A 1 211 ? 18.233 10.327 -14.690 1.00 91.19 211 ILE A C 1
ATOM 1657 O O . ILE A 1 211 ? 19.351 10.342 -15.210 1.00 91.19 211 ILE A O 1
ATOM 1661 N N . ILE A 1 212 ? 18.098 10.287 -13.359 1.00 91.69 212 ILE A N 1
ATOM 1662 C CA . ILE A 1 212 ? 19.251 10.289 -12.441 1.00 91.69 212 ILE A CA 1
ATOM 1663 C C . ILE A 1 212 ? 20.151 9.068 -12.686 1.00 91.69 212 ILE A C 1
ATOM 1665 O O . ILE A 1 212 ? 21.382 9.192 -12.703 1.00 91.69 212 ILE A O 1
ATOM 1669 N N . ARG A 1 213 ? 19.563 7.881 -12.882 1.00 87.69 213 ARG A N 1
ATOM 1670 C CA . ARG A 1 213 ? 20.305 6.650 -13.198 1.00 87.69 213 ARG A CA 1
ATOM 1671 C C . ARG A 1 213 ? 21.048 6.770 -14.531 1.00 87.69 213 ARG A C 1
ATOM 1673 O O . ARG A 1 213 ? 22.223 6.400 -14.580 1.00 87.69 213 ARG A O 1
ATOM 1680 N N . ALA A 1 214 ? 20.419 7.318 -15.569 1.00 88.31 214 ALA A N 1
ATOM 1681 C CA . ALA A 1 214 ? 21.041 7.559 -16.871 1.00 88.31 214 ALA A CA 1
ATOM 1682 C C . ALA A 1 214 ? 22.226 8.533 -16.759 1.00 88.31 214 ALA A C 1
ATOM 1684 O O . ALA A 1 214 ? 23.341 8.191 -17.151 1.00 88.31 214 ALA A O 1
ATOM 1685 N N . ASN A 1 215 ? 22.037 9.670 -16.085 1.00 90.56 215 ASN A N 1
ATOM 1686 C CA . ASN A 1 215 ? 23.090 10.662 -15.851 1.00 90.56 215 ASN A CA 1
ATOM 1687 C C . ASN A 1 215 ? 24.275 10.090 -15.059 1.00 90.56 215 ASN A C 1
ATOM 1689 O O . ASN A 1 215 ? 25.438 10.368 -15.362 1.00 90.56 215 ASN A O 1
ATOM 1693 N N . LYS A 1 216 ? 24.012 9.255 -14.043 1.00 90.62 216 LYS A N 1
ATOM 1694 C CA . LYS A 1 216 ? 25.069 8.555 -13.293 1.00 90.62 216 LYS A CA 1
ATOM 1695 C C . LYS A 1 216 ? 25.824 7.552 -14.170 1.00 90.62 216 LYS A C 1
ATOM 1697 O O . LYS A 1 216 ? 27.046 7.457 -14.042 1.00 90.62 216 LYS A O 1
ATOM 1702 N N . ARG A 1 217 ? 25.134 6.808 -15.044 1.00 87.62 217 ARG A N 1
ATOM 1703 C CA . ARG A 1 217 ? 25.762 5.875 -15.999 1.00 87.62 217 ARG A CA 1
ATOM 1704 C C . ARG A 1 217 ? 26.646 6.622 -16.994 1.00 87.62 217 ARG A C 1
ATOM 1706 O O . ARG A 1 217 ? 27.787 6.214 -17.192 1.00 87.62 217 ARG A O 1
ATOM 1713 N N . GLU A 1 218 ? 26.173 7.743 -17.522 1.00 87.75 218 GLU A N 1
ATOM 1714 C CA . GLU A 1 218 ? 26.931 8.561 -18.469 1.00 87.75 218 GLU A CA 1
ATOM 1715 C C . GLU A 1 218 ? 28.186 9.166 -17.827 1.00 87.75 218 GLU A C 1
ATOM 1717 O O . GLU A 1 218 ? 29.294 8.995 -18.328 1.00 87.75 218 GLU A O 1
ATOM 1722 N N . ARG A 1 219 ? 28.071 9.727 -16.614 1.00 86.56 219 ARG A N 1
ATOM 1723 C CA . ARG A 1 219 ? 29.241 10.198 -15.847 1.00 86.56 219 ARG A CA 1
ATOM 1724 C C . ARG A 1 219 ? 30.284 9.101 -15.610 1.00 86.56 219 ARG A C 1
ATOM 1726 O O . ARG A 1 219 ? 31.477 9.396 -15.600 1.00 86.56 219 ARG A O 1
ATOM 1733 N N . ARG A 1 220 ? 29.863 7.847 -15.398 1.00 84.25 220 ARG A N 1
ATOM 1734 C CA . ARG A 1 220 ? 30.778 6.699 -15.236 1.00 84.25 220 ARG A CA 1
ATOM 1735 C C . ARG A 1 220 ? 31.439 6.288 -16.554 1.00 84.25 220 ARG A C 1
ATOM 1737 O O . ARG A 1 220 ? 32.589 5.867 -16.517 1.00 84.25 220 ARG A O 1
ATOM 1744 N N . ARG A 1 221 ? 30.747 6.428 -17.690 1.00 81.44 221 ARG A N 1
ATOM 1745 C CA . ARG A 1 221 ? 31.308 6.180 -19.030 1.00 81.44 221 ARG A CA 1
ATOM 1746 C C . ARG A 1 221 ? 32.363 7.221 -19.401 1.00 81.44 221 ARG A C 1
ATOM 1748 O O . ARG A 1 221 ? 33.455 6.844 -19.812 1.00 81.44 221 ARG A O 1
ATOM 1755 N N . VAL A 1 222 ? 32.070 8.506 -19.182 1.00 79.69 222 VAL A N 1
ATOM 1756 C CA . VAL A 1 222 ? 32.999 9.619 -19.459 1.00 79.69 222 VAL A CA 1
ATOM 1757 C C . VAL A 1 222 ? 34.234 9.561 -18.555 1.00 79.69 222 VAL A C 1
ATOM 1759 O O . VAL A 1 222 ? 35.351 9.785 -19.012 1.00 79.69 222 VAL A O 1
ATOM 1762 N N . ARG A 1 223 ? 34.073 9.180 -17.279 1.00 72.25 223 ARG A N 1
ATOM 1763 C CA . ARG A 1 223 ? 35.188 8.893 -16.354 1.00 72.25 223 ARG A CA 1
ATOM 1764 C C . ARG A 1 223 ? 35.814 7.515 -16.601 1.00 72.25 223 ARG A C 1
ATOM 1766 O O . ARG A 1 223 ? 36.146 6.832 -15.632 1.00 72.25 223 ARG A O 1
ATOM 1773 N N . GLY A 1 224 ? 35.933 7.099 -17.866 1.00 61.62 224 GLY A N 1
ATOM 1774 C CA . GLY A 1 224 ? 36.492 5.812 -18.284 1.00 61.62 224 GLY A CA 1
ATOM 1775 C C . GLY A 1 224 ? 37.784 5.466 -17.536 1.00 61.62 224 GLY A C 1
ATOM 1776 O O . GLY A 1 224 ? 38.412 6.361 -16.970 1.00 61.62 224 GLY A O 1
ATOM 1777 N N . PRO A 1 225 ? 38.185 4.182 -17.489 1.00 62.16 225 PRO A N 1
ATOM 1778 C CA . PRO A 1 225 ? 39.252 3.719 -16.616 1.00 62.16 225 PRO A CA 1
ATOM 1779 C C . PRO A 1 225 ? 40.508 4.547 -16.877 1.00 62.16 225 PRO A C 1
ATOM 1781 O O . PRO A 1 225 ? 41.232 4.303 -17.842 1.00 62.16 225 PRO A O 1
ATOM 1784 N N . GLN A 1 226 ? 40.775 5.531 -16.011 1.00 58.38 226 GLN A N 1
ATOM 1785 C CA . GLN A 1 226 ? 42.101 6.094 -15.868 1.00 58.38 226 GLN A CA 1
ATOM 1786 C C . GLN A 1 226 ? 42.939 4.883 -15.512 1.00 58.38 226 GLN A C 1
ATOM 1788 O O . GLN A 1 226 ? 42.877 4.379 -14.387 1.00 58.38 226 GLN A O 1
ATOM 1793 N N . ARG A 1 227 ? 43.629 4.345 -16.524 1.00 55.41 227 ARG A N 1
ATOM 1794 C CA . ARG A 1 227 ? 44.663 3.342 -16.361 1.00 55.41 227 ARG A CA 1
ATOM 1795 C C . ARG A 1 227 ? 45.512 3.882 -15.230 1.00 55.41 227 ARG A C 1
ATOM 1797 O O . ARG A 1 227 ? 46.212 4.875 -15.418 1.00 55.41 227 ARG A O 1
ATOM 1804 N N . ARG A 1 228 ? 45.384 3.285 -14.042 1.00 58.62 228 ARG A N 1
ATOM 1805 C CA . ARG A 1 228 ? 46.338 3.497 -12.965 1.00 58.62 228 ARG A CA 1
ATOM 1806 C C . ARG A 1 228 ? 47.662 3.140 -13.610 1.00 58.62 228 ARG A C 1
ATOM 1808 O O . ARG A 1 228 ? 47.908 1.965 -13.874 1.00 58.62 228 ARG A O 1
ATOM 1815 N N . GLY A 1 229 ? 48.432 4.159 -13.985 1.00 53.16 229 GLY A N 1
ATOM 1816 C CA . GLY A 1 229 ? 49.790 3.988 -14.451 1.00 53.16 229 GLY A CA 1
ATOM 1817 C C . GLY A 1 229 ? 50.464 3.165 -13.375 1.00 53.16 229 GLY A C 1
ATOM 1818 O O . GLY A 1 229 ? 50.616 3.621 -12.242 1.00 53.16 229 GLY A O 1
ATOM 1819 N N . ARG A 1 230 ? 50.725 1.901 -13.697 1.00 50.31 230 ARG A N 1
ATOM 1820 C CA . ARG A 1 230 ? 51.429 0.972 -12.835 1.00 50.31 230 ARG A CA 1
ATOM 1821 C C . ARG A 1 230 ? 52.811 1.591 -12.663 1.00 50.31 230 ARG A C 1
ATOM 1823 O O . ARG A 1 230 ? 53.639 1.478 -13.561 1.00 50.31 230 ARG A O 1
ATOM 1830 N N . LYS A 1 231 ? 53.030 2.327 -11.566 1.00 56.09 231 LYS A N 1
ATOM 1831 C CA . LYS A 1 231 ? 54.384 2.709 -11.167 1.00 56.09 231 LYS A CA 1
ATOM 1832 C C . LYS A 1 231 ? 55.179 1.400 -11.064 1.00 56.09 231 LYS A C 1
ATOM 1834 O O . LYS A 1 231 ? 54.672 0.453 -10.453 1.00 56.09 231 LYS A O 1
ATOM 1839 N N . PRO A 1 232 ? 56.348 1.296 -11.709 1.00 51.84 232 PRO A N 1
ATOM 1840 C CA . PRO A 1 232 ? 57.172 0.105 -11.614 1.00 51.84 232 PRO A CA 1
ATOM 1841 C C . PRO A 1 232 ? 57.580 -0.109 -10.150 1.00 51.84 232 PRO A C 1
ATOM 1843 O O . PRO A 1 232 ? 58.121 0.786 -9.511 1.00 51.84 232 PRO A O 1
ATOM 1846 N N . SER A 1 233 ? 57.206 -1.283 -9.641 1.00 55.44 233 SER A N 1
ATOM 1847 C CA . SER A 1 233 ? 57.809 -2.051 -8.544 1.00 55.44 233 SER A CA 1
ATOM 1848 C C . SER A 1 233 ? 58.800 -1.330 -7.616 1.00 55.44 233 SER A C 1
ATOM 1850 O O . SER A 1 233 ? 59.951 -1.111 -7.988 1.00 55.44 233 SER A O 1
ATOM 1852 N N . GLN A 1 234 ? 58.402 -1.153 -6.356 1.00 51.41 234 GLN A N 1
ATOM 1853 C CA . GLN A 1 234 ? 59.314 -1.282 -5.215 1.00 51.41 234 GLN A CA 1
ATOM 1854 C C . GLN A 1 234 ? 58.846 -2.500 -4.395 1.00 51.41 234 GLN A C 1
ATOM 1856 O O . GLN A 1 234 ? 57.636 -2.643 -4.194 1.00 51.41 234 GLN A O 1
ATOM 1861 N N . PRO A 1 235 ? 59.742 -3.434 -4.026 1.00 52.03 235 PRO A N 1
ATOM 1862 C CA . PRO A 1 235 ? 59.364 -4.679 -3.363 1.00 52.03 235 PRO A CA 1
ATOM 1863 C C . PRO A 1 235 ? 58.946 -4.438 -1.900 1.00 52.03 235 PRO A C 1
ATOM 1865 O O . PRO A 1 235 ? 59.358 -3.440 -1.311 1.00 52.03 235 PRO A O 1
ATOM 1868 N N . PRO A 1 236 ? 58.134 -5.335 -1.307 1.00 50.00 236 PRO A N 1
ATOM 1869 C CA . PRO A 1 236 ? 57.681 -5.200 0.069 1.00 50.00 236 PRO A CA 1
ATOM 1870 C C . PRO A 1 236 ? 58.764 -5.691 1.035 1.00 50.00 236 PRO A C 1
ATOM 1872 O O . PRO A 1 236 ? 59.081 -6.881 1.064 1.00 50.00 236 PRO A O 1
ATOM 1875 N N . GLU A 1 237 ? 59.301 -4.790 1.854 1.00 48.03 237 GLU A N 1
ATOM 1876 C CA . GLU A 1 237 ? 59.952 -5.203 3.094 1.00 48.03 237 GLU A CA 1
ATOM 1877 C C . GLU A 1 237 ? 58.874 -5.651 4.082 1.00 48.03 237 GLU A C 1
ATOM 1879 O O . GLU A 1 237 ? 57.898 -4.954 4.364 1.00 48.03 237 GLU A O 1
ATOM 1884 N N . GLN A 1 238 ? 59.034 -6.891 4.525 1.00 53.78 238 GLN A N 1
ATOM 1885 C CA . GLN A 1 238 ? 58.219 -7.544 5.528 1.00 53.78 238 GLN A CA 1
ATOM 1886 C C . GLN A 1 238 ? 58.573 -6.978 6.901 1.00 53.78 238 GLN A C 1
ATOM 1888 O O . GLN A 1 238 ? 59.719 -7.090 7.326 1.00 53.78 238 GLN A O 1
ATOM 1893 N N . THR A 1 239 ? 57.576 -6.522 7.648 1.00 45.56 239 THR A N 1
ATOM 1894 C CA . THR A 1 239 ? 57.593 -6.628 9.107 1.00 45.56 239 THR A CA 1
ATOM 1895 C C . THR A 1 239 ? 56.217 -7.081 9.570 1.00 45.56 239 THR A C 1
ATOM 1897 O O . THR A 1 239 ? 55.228 -6.352 9.554 1.00 45.56 239 THR A O 1
ATOM 1900 N N . PHE A 1 240 ? 56.158 -8.360 9.928 1.00 47.75 240 PHE A N 1
ATOM 1901 C CA . PHE A 1 240 ? 55.125 -8.891 10.796 1.00 47.75 240 PHE A CA 1
ATOM 1902 C C . PHE A 1 240 ? 55.392 -8.369 12.206 1.00 47.75 240 PHE A C 1
ATOM 1904 O O . PHE A 1 240 ? 56.448 -8.654 12.758 1.00 47.75 240 PHE A O 1
ATOM 1911 N N . GLU A 1 241 ? 54.407 -7.727 12.822 1.00 41.66 241 GLU A N 1
ATOM 1912 C CA . GLU A 1 241 ? 54.238 -7.837 14.267 1.00 41.66 241 GLU A CA 1
ATOM 1913 C C . GLU A 1 241 ? 52.745 -7.935 14.589 1.00 41.66 241 GLU A C 1
ATOM 1915 O O . GLU A 1 241 ? 51.960 -7.000 14.442 1.00 41.66 241 GLU A O 1
ATOM 1920 N N . ARG A 1 242 ? 52.345 -9.156 14.952 1.00 45.97 242 ARG A N 1
ATOM 1921 C CA . ARG A 1 242 ? 51.071 -9.455 15.598 1.00 45.97 242 ARG A CA 1
ATOM 1922 C C . ARG A 1 242 ? 51.154 -8.952 17.035 1.00 45.97 242 ARG A C 1
ATOM 1924 O O . ARG A 1 242 ? 51.959 -9.480 17.793 1.00 45.97 242 ARG A O 1
ATOM 1931 N N . VAL A 1 243 ? 50.224 -8.095 17.440 1.00 41.84 243 VAL A N 1
ATOM 1932 C CA . VAL A 1 243 ? 49.730 -8.080 18.821 1.00 41.84 243 VAL A CA 1
ATOM 1933 C C . VAL A 1 243 ? 48.209 -8.030 18.764 1.00 41.84 243 VAL A C 1
ATOM 1935 O O . VAL A 1 243 ? 47.613 -7.076 18.276 1.00 41.84 243 VAL A O 1
ATOM 1938 N N . ALA A 1 244 ? 47.593 -9.117 19.215 1.00 45.81 244 ALA A N 1
ATOM 1939 C CA . ALA A 1 244 ? 46.173 -9.198 19.498 1.00 45.81 244 ALA A CA 1
ATOM 1940 C C . ALA A 1 244 ? 45.959 -8.761 20.945 1.00 45.81 244 ALA A C 1
ATOM 1942 O O . ALA A 1 244 ? 46.500 -9.428 21.819 1.00 45.81 244 ALA A O 1
ATOM 1943 N N . VAL A 1 245 ? 45.154 -7.725 21.200 1.00 39.06 245 VAL A N 1
ATOM 1944 C CA . VAL A 1 245 ? 44.463 -7.546 22.486 1.00 39.06 245 VAL A CA 1
ATOM 1945 C C . VAL A 1 245 ? 43.139 -6.799 22.262 1.00 39.06 245 VAL A C 1
ATOM 1947 O O . VAL A 1 245 ? 43.124 -5.682 21.766 1.00 39.06 245 VAL A O 1
ATOM 1950 N N . HIS A 1 246 ? 42.071 -7.508 22.626 1.00 35.62 246 HIS A N 1
ATOM 1951 C CA . HIS A 1 246 ? 40.763 -7.114 23.163 1.00 35.62 246 HIS A CA 1
ATOM 1952 C C . HIS A 1 246 ? 39.846 -6.061 22.510 1.00 35.62 246 HIS A C 1
ATOM 1954 O O . HIS A 1 246 ? 40.206 -4.928 22.221 1.00 35.62 246 HIS A O 1
ATOM 1960 N N . SER A 1 247 ? 38.603 -6.538 22.354 1.00 47.91 247 SER A N 1
ATOM 1961 C CA . SER A 1 247 ? 37.313 -5.869 22.556 1.00 47.91 247 SER A CA 1
ATOM 1962 C C . SER A 1 247 ? 37.360 -4.442 23.088 1.00 47.91 247 SER A C 1
ATOM 1964 O O . SER A 1 247 ? 37.962 -4.227 24.128 1.00 47.91 247 SER A O 1
ATO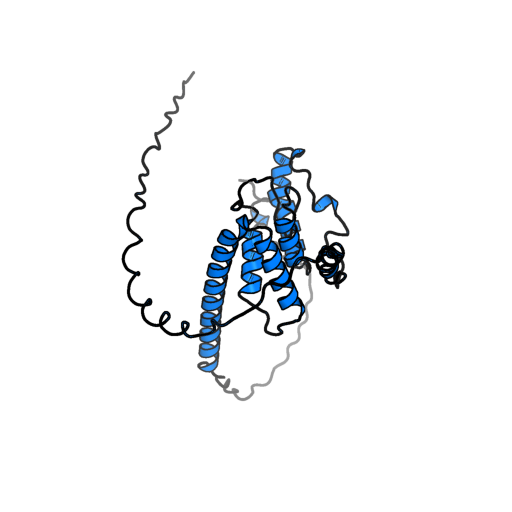M 1966 N N . ASP A 1 248 ? 36.606 -3.547 22.442 1.00 40.09 248 ASP A N 1
ATOM 1967 C CA . ASP A 1 248 ? 35.542 -2.786 23.106 1.00 40.09 248 ASP A CA 1
ATOM 1968 C C . ASP A 1 248 ? 34.600 -2.132 22.074 1.00 40.09 248 ASP A C 1
ATOM 1970 O O . ASP A 1 248 ? 34.990 -1.353 21.208 1.00 40.09 248 ASP A O 1
ATOM 1974 N N . ILE A 1 249 ? 33.345 -2.583 22.127 1.00 50.88 249 ILE A N 1
ATOM 1975 C CA . ILE A 1 249 ? 32.109 -1.789 22.148 1.00 50.88 249 ILE A CA 1
ATOM 1976 C C . ILE A 1 249 ? 32.235 -0.369 21.552 1.00 50.88 249 ILE A C 1
ATOM 1978 O O . ILE A 1 249 ? 32.627 0.577 22.229 1.00 50.88 249 ILE A O 1
ATOM 1982 N N . PHE A 1 250 ? 31.784 -0.191 20.306 1.00 41.78 250 PHE A N 1
ATOM 1983 C CA . PHE A 1 250 ? 31.427 1.131 19.781 1.00 41.78 250 PHE A CA 1
ATOM 1984 C C . PHE A 1 250 ? 29.930 1.360 19.982 1.00 41.78 250 PHE A C 1
ATOM 1986 O O . PHE A 1 250 ? 29.090 0.971 19.170 1.00 41.78 250 PHE A O 1
ATOM 1993 N N . LEU A 1 251 ? 29.618 1.986 21.112 1.00 45.94 251 LEU A N 1
ATOM 1994 C CA . LEU A 1 251 ? 28.343 2.639 21.373 1.00 45.94 251 LEU A CA 1
ATOM 1995 C C . LEU A 1 251 ? 28.147 3.768 20.353 1.00 45.94 251 LEU A C 1
ATOM 1997 O O . LEU A 1 251 ? 29.041 4.583 20.124 1.00 45.94 251 LEU A O 1
ATOM 2001 N N . SER A 1 252 ? 26.971 3.814 19.729 1.00 44.03 252 SER A N 1
ATOM 2002 C CA . SER A 1 252 ? 26.554 4.941 18.895 1.00 44.03 252 SER A CA 1
ATOM 2003 C C . SER A 1 252 ? 26.406 6.223 19.738 1.00 44.03 252 SER A C 1
ATOM 2005 O O . SER A 1 252 ? 26.021 6.111 20.905 1.00 44.03 252 SER A O 1
ATOM 2007 N N . PRO A 1 253 ? 26.592 7.430 19.163 1.00 50.00 253 PRO A N 1
ATOM 2008 C CA . PRO A 1 253 ? 26.700 8.712 19.884 1.00 50.00 253 PRO A CA 1
ATOM 2009 C C . PRO A 1 253 ? 25.503 9.145 20.748 1.00 50.00 253 PRO A C 1
ATOM 2011 O O . PRO A 1 253 ? 25.581 10.168 21.411 1.00 50.00 253 PRO A O 1
ATOM 2014 N N . ILE A 1 254 ? 24.399 8.397 20.757 1.00 53.31 254 ILE A N 1
ATOM 2015 C CA . ILE A 1 254 ? 23.172 8.757 21.481 1.00 53.31 254 ILE A CA 1
ATOM 2016 C C . ILE A 1 254 ? 23.212 8.280 22.947 1.00 53.31 254 ILE A C 1
ATOM 2018 O O . ILE A 1 254 ? 22.511 8.822 23.793 1.00 53.31 254 ILE A O 1
ATOM 2022 N N . GLN A 1 255 ? 24.071 7.315 23.302 1.00 49.75 255 GLN A N 1
ATOM 2023 C CA . GLN A 1 255 ? 24.122 6.777 24.675 1.00 49.75 255 GLN A CA 1
ATOM 2024 C C . GLN A 1 255 ? 25.039 7.545 25.645 1.00 49.75 255 GLN A C 1
ATOM 2026 O O . GLN A 1 255 ? 25.157 7.149 26.801 1.00 49.75 255 GLN A O 1
ATOM 2031 N N . LEU A 1 256 ? 25.661 8.650 25.216 1.00 48.56 256 LEU A N 1
ATOM 2032 C CA . LEU A 1 256 ? 26.493 9.487 26.093 1.00 48.56 256 LEU A CA 1
ATOM 2033 C C . LEU A 1 256 ? 25.707 10.582 26.836 1.00 48.56 256 LEU A C 1
ATOM 2035 O O . LEU A 1 256 ? 26.172 11.041 27.875 1.00 48.56 256 LEU A O 1
ATOM 2039 N N . GLU A 1 257 ? 24.515 10.962 26.369 1.00 51.41 257 GLU A N 1
ATOM 2040 C CA . GLU A 1 257 ? 23.736 12.048 26.995 1.00 51.41 257 GLU A CA 1
ATOM 2041 C C . GLU A 1 257 ? 22.861 11.586 28.172 1.00 51.41 257 GLU A C 1
ATOM 2043 O O . GLU A 1 257 ? 22.442 12.401 28.984 1.00 51.41 257 GLU A O 1
ATOM 2048 N N . LEU A 1 258 ? 22.646 10.277 28.344 1.00 51.62 258 LEU A N 1
ATOM 2049 C CA . LEU A 1 258 ? 21.882 9.726 29.478 1.00 51.62 258 LEU A CA 1
ATOM 2050 C C . LEU A 1 258 ? 22.745 9.332 30.690 1.00 51.62 258 LEU A C 1
ATOM 2052 O O . LEU A 1 258 ? 22.204 9.021 31.748 1.00 51.62 258 LEU A O 1
ATOM 2056 N N . ALA A 1 259 ? 24.076 9.357 30.563 1.00 52.19 259 ALA A N 1
ATOM 2057 C CA . ALA A 1 259 ? 25.007 9.037 31.653 1.00 52.19 259 ALA A CA 1
ATOM 2058 C C . ALA A 1 259 ? 25.601 10.280 32.348 1.00 52.19 259 ALA A C 1
ATOM 2060 O O . ALA A 1 259 ? 26.287 10.149 33.361 1.00 52.19 259 ALA A O 1
ATOM 2061 N N . LEU A 1 260 ? 25.330 11.481 31.831 1.00 52.41 260 LEU A N 1
ATOM 2062 C CA . LEU A 1 260 ? 25.771 12.757 32.392 1.00 52.41 260 LEU A CA 1
ATOM 2063 C C . LEU A 1 260 ? 24.558 13.676 32.528 1.00 52.41 260 LEU A C 1
ATOM 2065 O O . LEU A 1 260 ? 24.365 14.591 31.737 1.00 52.41 260 LEU A O 1
ATOM 2069 N N . GLY A 1 261 ? 23.723 13.399 33.529 1.00 45.97 261 GLY A N 1
ATOM 2070 C CA . GLY A 1 261 ? 22.693 14.342 33.941 1.00 45.97 261 GLY A CA 1
ATOM 2071 C C . GLY A 1 261 ? 23.313 15.697 34.292 1.00 45.97 261 GLY A C 1
ATOM 2072 O O . GLY A 1 261 ? 24.172 15.776 35.175 1.00 45.97 261 GLY A O 1
ATOM 2073 N N . ALA A 1 262 ? 22.855 16.734 33.596 1.00 41.03 262 ALA A N 1
ATOM 2074 C CA . ALA A 1 262 ? 22.924 18.137 33.982 1.00 41.03 262 ALA A CA 1
ATOM 2075 C C . ALA A 1 262 ? 21.698 18.850 33.403 1.00 41.03 262 ALA A C 1
ATOM 2077 O O . ALA A 1 262 ? 21.472 18.712 32.180 1.00 41.03 262 ALA A O 1
#